Protein AF-A0A1I5KZ25-F1 (afdb_monomer)

Structure (mmCIF, N/CA/C/O backbone):
data_AF-A0A1I5KZ25-F1
#
_entry.id   AF-A0A1I5KZ25-F1
#
loop_
_atom_site.group_PDB
_atom_site.id
_atom_site.type_symbol
_atom_site.label_atom_id
_atom_site.label_alt_id
_atom_site.label_comp_id
_atom_site.label_asym_id
_atom_site.label_entity_id
_atom_site.label_seq_id
_atom_site.pdbx_PDB_ins_code
_atom_site.Cartn_x
_atom_site.Cartn_y
_atom_site.Cartn_z
_atom_site.occupancy
_atom_site.B_iso_or_equiv
_atom_site.auth_seq_id
_atom_site.auth_comp_id
_atom_site.auth_asym_id
_atom_site.auth_atom_id
_atom_site.pdbx_PDB_model_num
ATOM 1 N N . MET A 1 1 ? -2.160 21.768 -6.117 1.00 32.25 1 MET A N 1
ATOM 2 C CA . MET A 1 1 ? -2.673 20.598 -6.861 1.00 32.25 1 MET A CA 1
ATOM 3 C C . MET A 1 1 ? -1.536 20.050 -7.710 1.00 32.25 1 MET A C 1
ATOM 5 O O . MET A 1 1 ? -1.406 20.435 -8.861 1.00 32.25 1 MET A O 1
ATOM 9 N N . ASN A 1 2 ? -0.692 19.206 -7.115 1.00 26.62 2 A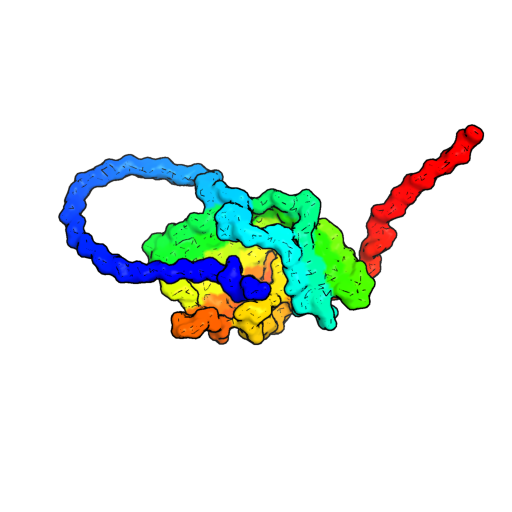SN A N 1
ATOM 10 C CA . ASN A 1 2 ? 0.388 18.496 -7.803 1.00 26.62 2 ASN A CA 1
ATOM 11 C C . ASN A 1 2 ? -0.045 17.029 -7.906 1.00 26.62 2 ASN A C 1
ATOM 13 O O . ASN A 1 2 ? 0.240 16.243 -7.015 1.00 26.62 2 ASN A O 1
ATOM 17 N N . ARG A 1 3 ? -0.826 16.691 -8.939 1.00 31.16 3 ARG A N 1
ATOM 18 C CA . ARG A 1 3 ? -1.431 15.356 -9.129 1.00 31.16 3 ARG A CA 1
ATOM 19 C C . ARG A 1 3 ? -0.569 14.397 -9.972 1.00 31.16 3 ARG A C 1
ATOM 21 O O . ARG A 1 3 ? -1.108 13.526 -10.631 1.00 31.16 3 ARG A O 1
ATOM 28 N N . LEU A 1 4 ? 0.753 14.573 -10.005 1.00 36.38 4 LEU A N 1
ATOM 29 C CA . LEU A 1 4 ? 1.646 13.782 -10.875 1.00 36.38 4 LEU A CA 1
ATOM 30 C C . LEU A 1 4 ? 2.944 13.327 -10.180 1.00 36.38 4 LEU A C 1
ATOM 32 O O . LEU A 1 4 ? 3.944 13.099 -10.845 1.00 36.38 4 LEU A O 1
ATOM 36 N N . ALA A 1 5 ? 2.963 13.220 -8.848 1.00 34.66 5 ALA A N 1
ATOM 37 C CA . ALA A 1 5 ? 4.205 12.961 -8.107 1.00 34.66 5 ALA A CA 1
ATOM 38 C C . ALA A 1 5 ? 4.384 11.527 -7.571 1.00 34.66 5 ALA A C 1
ATOM 40 O O . ALA A 1 5 ? 5.378 11.291 -6.898 1.00 34.66 5 ALA A O 1
ATOM 41 N N . ARG A 1 6 ? 3.471 10.576 -7.822 1.00 40.28 6 ARG A N 1
ATOM 42 C CA . ARG A 1 6 ? 3.549 9.245 -7.174 1.00 40.28 6 ARG A CA 1
ATOM 43 C C . ARG A 1 6 ? 3.494 8.022 -8.095 1.00 40.28 6 ARG A C 1
ATOM 45 O O . ARG A 1 6 ? 3.619 6.913 -7.606 1.00 40.28 6 ARG A O 1
ATOM 52 N N . LEU A 1 7 ? 3.442 8.213 -9.412 1.00 37.62 7 LEU A N 1
ATOM 53 C CA . LEU A 1 7 ? 3.746 7.156 -10.381 1.00 37.62 7 LEU A CA 1
ATOM 54 C C . LEU A 1 7 ? 5.138 7.429 -10.946 1.00 37.62 7 LEU A C 1
ATOM 56 O O . LEU A 1 7 ? 5.321 8.309 -11.789 1.00 37.62 7 LEU A O 1
ATOM 60 N N . GLY A 1 8 ? 6.135 6.714 -10.428 1.00 37.38 8 GLY A N 1
ATOM 61 C CA . GLY A 1 8 ? 7.498 6.706 -10.952 1.00 37.38 8 GLY A CA 1
ATOM 62 C C . GLY A 1 8 ? 7.560 6.006 -12.309 1.00 37.38 8 GLY A C 1
ATOM 63 O O . GLY A 1 8 ? 8.149 4.942 -12.429 1.00 37.38 8 GLY A O 1
ATOM 64 N N . ALA A 1 9 ? 6.951 6.592 -13.339 1.00 35.69 9 ALA A N 1
ATOM 65 C CA . ALA A 1 9 ? 7.062 6.111 -14.709 1.00 35.69 9 ALA A CA 1
ATOM 66 C C . ALA A 1 9 ? 8.420 6.538 -15.292 1.00 35.69 9 ALA A C 1
ATOM 68 O O . ALA A 1 9 ? 8.591 7.652 -15.797 1.00 35.69 9 ALA A O 1
ATOM 69 N N . VAL A 1 10 ? 9.412 5.650 -15.210 1.00 36.25 10 VAL A N 1
ATOM 70 C CA . VAL A 1 10 ? 10.686 5.804 -15.919 1.00 36.25 10 VAL A CA 1
ATOM 71 C C . VAL A 1 10 ? 10.479 5.411 -17.384 1.00 36.25 10 VAL A C 1
ATOM 73 O O . VAL A 1 10 ? 10.526 4.245 -17.757 1.00 36.25 10 VAL A O 1
ATOM 76 N N . LEU A 1 11 ? 10.286 6.412 -18.243 1.00 36.12 11 LEU A N 1
ATOM 77 C CA . LEU A 1 11 ? 10.414 6.270 -19.695 1.00 36.12 11 LEU A CA 1
ATOM 78 C C . LEU A 1 11 ? 11.890 6.023 -20.054 1.00 36.12 11 LEU A C 1
ATOM 80 O O . LEU A 1 11 ? 12.673 6.967 -20.190 1.00 36.12 11 LEU A O 1
ATOM 84 N N . VAL A 1 12 ? 12.287 4.761 -20.245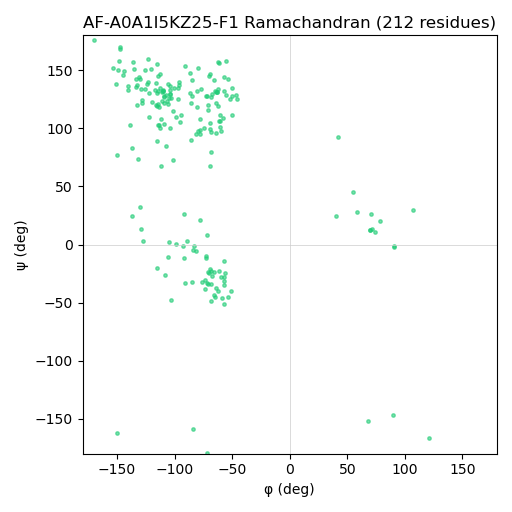 1.00 35.94 12 VAL A N 1
ATOM 85 C CA . VAL A 1 12 ? 13.576 4.436 -20.873 1.00 35.94 12 VAL A CA 1
ATOM 86 C C . VAL A 1 12 ? 13.426 4.569 -22.388 1.00 35.94 12 VAL A C 1
ATOM 88 O O . VAL A 1 12 ? 12.950 3.676 -23.084 1.00 35.94 12 VAL A O 1
ATOM 91 N N . ALA A 1 13 ? 13.845 5.718 -22.919 1.00 40.22 13 ALA A N 1
ATOM 92 C CA . ALA A 1 13 ? 13.986 5.919 -24.354 1.00 40.22 13 ALA A CA 1
ATOM 93 C C . ALA A 1 13 ? 15.041 4.950 -24.923 1.00 40.22 13 ALA A C 1
ATOM 95 O O . ALA A 1 13 ? 16.214 4.991 -24.546 1.00 40.22 13 ALA A O 1
ATOM 96 N N . GLY A 1 14 ? 14.614 4.086 -25.848 1.00 38.75 14 GLY A N 1
ATOM 97 C CA . GLY A 1 14 ? 15.448 3.087 -26.510 1.00 38.75 14 GLY A CA 1
ATOM 98 C C . GLY A 1 14 ? 16.646 3.692 -27.245 1.00 38.75 14 GLY A C 1
ATOM 99 O O . GLY A 1 14 ? 16.511 4.305 -28.304 1.00 38.75 14 GLY A O 1
ATOM 100 N N . GLY A 1 15 ? 17.840 3.470 -26.698 1.00 32.97 15 GLY A N 1
ATOM 101 C CA . GLY A 1 15 ? 19.111 3.682 -27.379 1.00 32.97 15 GLY A CA 1
ATOM 102 C C . GLY A 1 15 ? 19.599 2.378 -28.003 1.00 32.97 15 GLY A C 1
ATOM 103 O O . GLY A 1 15 ? 20.005 1.458 -27.299 1.00 32.97 15 GLY A O 1
ATOM 104 N N . THR A 1 16 ? 19.604 2.294 -29.332 1.00 39.50 16 THR A N 1
ATOM 105 C CA . THR A 1 16 ? 20.285 1.226 -30.075 1.00 39.50 16 THR A CA 1
ATOM 106 C C . THR A 1 16 ? 21.786 1.251 -29.773 1.00 39.50 16 THR A C 1
ATOM 108 O O . THR A 1 16 ? 22.495 2.123 -30.280 1.00 39.50 16 THR A O 1
ATOM 111 N N . MET A 1 17 ? 22.291 0.297 -28.985 1.00 35.25 17 MET A N 1
ATOM 112 C CA . MET A 1 17 ? 23.731 0.071 -28.836 1.00 35.25 17 MET A CA 1
ATOM 113 C C . MET A 1 17 ? 24.207 -1.053 -29.756 1.00 35.25 17 MET A C 1
ATOM 115 O O . MET A 1 17 ? 23.691 -2.169 -29.756 1.00 35.25 17 MET A O 1
ATOM 119 N N . ALA A 1 18 ? 25.211 -0.720 -30.564 1.00 38.66 18 ALA A N 1
ATOM 120 C CA . ALA A 1 18 ? 25.903 -1.629 -31.459 1.00 38.66 18 ALA A CA 1
ATOM 121 C C . ALA A 1 18 ? 26.728 -2.657 -30.665 1.00 38.66 18 ALA A C 1
ATOM 123 O O . ALA A 1 18 ? 27.571 -2.296 -29.845 1.00 38.66 18 ALA A O 1
ATOM 124 N N . LEU A 1 19 ? 26.514 -3.943 -30.950 1.00 38.31 19 LEU A N 1
ATOM 125 C CA . LEU A 1 19 ? 27.290 -5.056 -30.402 1.00 38.31 19 LEU A CA 1
ATOM 126 C C . LEU A 1 19 ? 28.674 -5.118 -31.063 1.00 38.31 19 LEU A C 1
ATOM 128 O O . LEU A 1 19 ? 28.829 -5.665 -32.155 1.00 38.31 19 LEU A O 1
ATOM 132 N N . THR A 1 20 ? 29.702 -4.605 -30.391 1.00 40.72 20 THR A N 1
ATOM 133 C CA . THR A 1 20 ? 31.094 -4.961 -30.695 1.00 40.72 20 THR A CA 1
ATOM 134 C C . THR A 1 20 ? 31.535 -6.084 -29.764 1.00 40.72 20 THR A C 1
ATOM 136 O O . THR A 1 20 ? 31.786 -5.863 -28.581 1.00 40.72 20 THR A O 1
ATOM 139 N N . ALA A 1 21 ? 31.629 -7.300 -30.299 1.00 45.72 21 ALA A N 1
ATOM 140 C CA . ALA A 1 21 ? 32.190 -8.444 -29.596 1.00 45.72 21 ALA A CA 1
ATOM 141 C C . ALA A 1 21 ? 33.702 -8.255 -29.371 1.00 45.72 21 ALA A C 1
ATOM 143 O O . ALA A 1 21 ? 34.448 -7.974 -30.309 1.00 45.72 21 ALA A O 1
ATOM 144 N N . SER A 1 22 ? 34.166 -8.446 -28.136 1.00 34.31 22 SER A N 1
ATOM 145 C CA . SER A 1 22 ? 35.576 -8.697 -27.812 1.00 34.31 22 SER A CA 1
ATOM 146 C C . SER A 1 22 ? 35.679 -9.876 -26.838 1.00 34.31 22 SER A C 1
ATOM 148 O O . SER A 1 22 ? 34.799 -10.034 -25.991 1.00 34.31 22 SER A O 1
ATOM 150 N N . PRO A 1 23 ? 36.700 -10.742 -26.972 1.00 45.00 23 PRO A N 1
ATOM 151 C CA . PRO A 1 23 ? 36.763 -12.009 -26.257 1.00 45.00 23 PRO A CA 1
ATOM 152 C C . PRO A 1 23 ? 37.362 -11.869 -24.848 1.00 45.00 23 PRO A C 1
ATOM 154 O O . PRO A 1 23 ? 38.344 -11.164 -24.646 1.00 45.00 23 PRO A O 1
ATOM 157 N N . ALA A 1 24 ? 36.776 -12.626 -23.917 1.00 45.06 24 ALA A N 1
ATOM 158 C CA . ALA A 1 24 ? 37.364 -13.223 -22.714 1.00 45.06 24 ALA A CA 1
ATOM 159 C C . ALA A 1 24 ? 38.346 -12.376 -21.872 1.00 45.06 24 ALA A C 1
ATOM 161 O O . ALA A 1 24 ? 39.564 -12.464 -22.022 1.00 45.06 24 ALA A O 1
ATOM 162 N N . GLY A 1 25 ? 37.801 -11.688 -20.866 1.00 36.78 25 GLY A N 1
ATOM 163 C CA . GLY A 1 25 ? 38.506 -11.324 -19.637 1.00 36.78 25 GLY A CA 1
ATOM 164 C C . GLY A 1 25 ? 37.784 -11.957 -18.450 1.00 36.78 25 GLY A C 1
ATOM 165 O O . GLY A 1 25 ? 36.586 -11.757 -18.278 1.00 36.78 25 GLY A O 1
ATOM 166 N N . ALA A 1 26 ? 38.489 -12.769 -17.664 1.00 43.53 26 ALA A N 1
ATOM 167 C CA . ALA A 1 26 ? 37.972 -13.351 -16.434 1.00 43.53 26 ALA A CA 1
ATOM 168 C C . ALA A 1 26 ? 37.604 -12.228 -15.451 1.00 43.53 26 ALA A C 1
ATOM 170 O O . ALA A 1 26 ? 38.487 -11.586 -14.883 1.00 43.53 26 ALA A O 1
ATOM 171 N N . HIS A 1 27 ? 36.308 -11.980 -15.265 1.00 40.28 27 HIS A N 1
ATOM 172 C CA . HIS A 1 27 ? 35.843 -11.139 -14.173 1.00 40.28 27 HIS A CA 1
ATOM 173 C C . HIS A 1 27 ? 36.028 -11.924 -12.867 1.00 40.28 27 HIS A C 1
ATOM 175 O O . HIS A 1 27 ? 35.584 -13.075 -12.798 1.00 40.28 27 HIS A O 1
ATOM 181 N N . PRO A 1 28 ? 36.691 -11.362 -11.836 1.00 39.00 28 PRO A N 1
ATOM 182 C CA . PRO A 1 28 ? 36.596 -11.935 -10.503 1.00 39.00 28 PRO A CA 1
ATOM 183 C C . PRO A 1 28 ? 35.107 -12.002 -10.171 1.00 39.00 28 PRO A C 1
ATOM 185 O O . PRO A 1 28 ? 34.399 -11.016 -10.381 1.00 39.00 28 PRO A O 1
ATOM 188 N N . ALA A 1 29 ? 34.630 -13.171 -9.737 1.00 44.53 29 ALA A N 1
ATOM 189 C CA . ALA A 1 29 ? 33.273 -13.310 -9.236 1.00 44.53 29 ALA A CA 1
ATOM 190 C C . ALA A 1 29 ? 33.072 -12.194 -8.209 1.00 44.53 29 ALA A C 1
ATOM 192 O O . ALA A 1 29 ? 33.761 -12.174 -7.185 1.00 44.53 29 ALA A O 1
ATOM 193 N N . ALA A 1 30 ? 32.224 -11.217 -8.543 1.00 46.66 30 ALA A N 1
ATOM 194 C CA . ALA A 1 30 ? 31.793 -10.232 -7.576 1.00 46.66 30 ALA A CA 1
ATOM 195 C C . ALA A 1 30 ? 31.289 -11.043 -6.386 1.00 46.66 30 ALA A C 1
ATOM 197 O O . ALA A 1 30 ? 30.498 -11.974 -6.569 1.00 46.66 30 ALA A O 1
ATOM 198 N N . ALA A 1 31 ? 31.839 -10.773 -5.200 1.00 45.53 31 ALA A N 1
ATOM 199 C CA . ALA A 1 31 ? 31.277 -11.319 -3.980 1.00 45.53 31 ALA A CA 1
ATOM 200 C C . ALA A 1 31 ? 29.768 -11.081 -4.062 1.00 45.53 31 ALA A C 1
ATOM 202 O O . ALA A 1 31 ? 29.362 -9.965 -4.404 1.00 45.53 31 ALA A O 1
ATOM 203 N N . ALA A 1 32 ? 28.972 -12.136 -3.857 1.00 47.50 32 ALA A N 1
ATOM 204 C CA . ALA A 1 32 ? 27.528 -11.989 -3.774 1.00 47.50 32 ALA A CA 1
ATOM 205 C C . ALA A 1 32 ? 27.268 -10.788 -2.851 1.00 47.50 32 ALA A C 1
ATOM 207 O O . ALA A 1 32 ? 27.882 -10.748 -1.775 1.00 47.50 32 ALA A O 1
ATOM 208 N N . PRO A 1 33 ? 26.510 -9.770 -3.295 1.00 49.94 33 PRO A N 1
ATOM 209 C CA . PRO A 1 33 ? 26.197 -8.641 -2.438 1.00 49.94 33 PRO A CA 1
ATOM 210 C C . PRO A 1 33 ? 25.681 -9.216 -1.118 1.00 49.94 33 PRO A C 1
ATOM 212 O O . PRO A 1 33 ? 24.854 -10.125 -1.143 1.00 49.94 33 PRO A O 1
ATOM 215 N N . GLY A 1 34 ? 26.248 -8.786 0.013 1.00 48.56 34 GLY A N 1
ATOM 216 C CA . GLY A 1 34 ? 25.728 -9.212 1.312 1.00 48.56 34 GLY A CA 1
ATOM 217 C C . GLY A 1 34 ? 24.238 -8.876 1.407 1.00 48.56 34 GLY A C 1
ATOM 218 O O . GLY A 1 34 ? 23.774 -7.985 0.697 1.00 48.56 34 GLY A O 1
ATOM 219 N N . ASP A 1 35 ? 23.507 -9.560 2.285 1.00 60.72 35 ASP A N 1
ATOM 220 C CA . ASP A 1 35 ? 22.045 -9.426 2.419 1.00 60.72 35 ASP A CA 1
ATOM 221 C C . ASP A 1 35 ? 21.562 -7.978 2.704 1.00 60.72 35 ASP A C 1
ATOM 223 O O . ASP A 1 35 ? 20.386 -7.667 2.505 1.00 60.72 35 ASP A O 1
ATOM 227 N N . ASP A 1 36 ? 22.479 -7.075 3.077 1.00 66.88 36 ASP A N 1
ATOM 228 C CA . ASP A 1 36 ? 22.243 -5.645 3.334 1.00 66.88 36 ASP A CA 1
ATOM 229 C C . ASP A 1 36 ? 22.604 -4.709 2.163 1.00 66.88 36 ASP A C 1
ATOM 231 O O . ASP A 1 36 ? 22.479 -3.490 2.265 1.00 66.88 36 ASP A O 1
ATOM 235 N N . ALA A 1 37 ? 23.079 -5.230 1.031 1.00 79.00 37 ALA A N 1
ATOM 236 C CA . ALA A 1 37 ? 23.419 -4.388 -0.109 1.00 79.00 37 ALA A CA 1
ATOM 237 C C . ALA A 1 37 ? 22.156 -3.842 -0.801 1.00 79.00 37 ALA A C 1
ATOM 239 O O . ALA A 1 37 ? 21.282 -4.603 -1.221 1.00 79.00 37 ALA A O 1
ATOM 240 N N . GLY A 1 38 ? 22.107 -2.519 -0.980 1.00 88.62 38 GLY A N 1
ATOM 241 C CA . GLY A 1 38 ? 21.093 -1.833 -1.790 1.00 88.62 38 GLY A CA 1
ATOM 242 C C . GLY A 1 38 ? 19.831 -1.396 -1.046 1.00 88.62 38 GLY A C 1
ATOM 243 O O . GLY A 1 38 ? 18.986 -0.764 -1.669 1.00 88.62 38 GLY A O 1
ATOM 244 N N . TRP A 1 39 ? 19.716 -1.693 0.250 1.00 96.56 39 TRP A N 1
ATOM 245 C CA . TRP A 1 39 ? 18.666 -1.133 1.099 1.00 96.56 39 TRP A CA 1
ATOM 246 C C . TRP A 1 39 ? 19.004 0.307 1.477 1.00 96.56 39 TRP A C 1
ATOM 248 O O . TRP A 1 39 ? 20.141 0.611 1.847 1.00 96.56 39 TRP A O 1
ATOM 258 N N . VAL A 1 40 ? 18.020 1.188 1.354 1.00 97.50 40 VAL A N 1
ATOM 259 C CA . VAL A 1 40 ? 18.109 2.599 1.741 1.00 97.50 40 VAL A CA 1
ATOM 260 C C . VAL A 1 40 ? 16.832 2.999 2.479 1.00 97.50 40 VAL A C 1
ATOM 262 O O . VAL A 1 40 ? 15.799 2.357 2.265 1.00 97.50 40 VAL A O 1
ATOM 265 N N . PRO A 1 41 ? 16.853 4.057 3.309 1.00 97.62 41 PRO A N 1
ATOM 266 C CA . PRO A 1 41 ? 15.632 4.604 3.889 1.00 97.62 41 PRO A CA 1
ATOM 267 C C . PRO A 1 41 ? 14.576 4.858 2.811 1.00 97.62 41 PRO A C 1
ATOM 269 O O . PRO A 1 41 ? 14.878 5.421 1.755 1.00 97.62 41 PRO A O 1
ATOM 272 N N . ILE A 1 42 ? 13.330 4.458 3.069 1.00 97.12 42 ILE A N 1
ATOM 273 C CA . ILE A 1 42 ? 12.263 4.464 2.058 1.00 97.12 42 ILE A CA 1
ATOM 274 C C . ILE A 1 42 ? 12.021 5.840 1.426 1.00 97.12 42 ILE A C 1
ATOM 276 O O . ILE A 1 42 ? 11.704 5.932 0.242 1.00 97.12 42 ILE A O 1
ATOM 280 N N . GLU A 1 43 ? 12.239 6.919 2.178 1.00 97.12 43 GLU A N 1
ATOM 281 C CA . GLU A 1 43 ? 12.067 8.297 1.708 1.00 97.12 43 GLU A CA 1
ATOM 282 C C . GLU A 1 43 ? 13.058 8.694 0.605 1.00 97.12 43 GLU A C 1
ATOM 284 O O . GLU A 1 43 ? 12.762 9.595 -0.183 1.00 97.12 43 GLU A O 1
ATOM 289 N N . GLU A 1 44 ? 14.211 8.021 0.509 1.00 97.06 44 GLU A N 1
ATOM 290 C CA . GLU A 1 44 ? 15.151 8.228 -0.596 1.00 97.06 44 GLU A CA 1
ATOM 291 C C . GLU A 1 44 ? 14.577 7.717 -1.926 1.00 97.06 44 GLU A C 1
ATOM 293 O O . GLU A 1 44 ? 14.818 8.319 -2.974 1.00 97.06 44 GLU A O 1
ATOM 298 N N . LEU A 1 45 ? 13.785 6.639 -1.886 1.00 96.50 45 LEU A N 1
ATOM 299 C CA . LEU A 1 45 ? 13.143 6.041 -3.064 1.00 96.50 45 LEU A CA 1
ATOM 300 C C . LEU A 1 45 ? 11.753 6.622 -3.329 1.00 96.50 45 LEU A C 1
ATOM 302 O O . LEU A 1 45 ? 11.318 6.707 -4.481 1.00 96.50 45 LEU A O 1
ATOM 306 N N . ARG A 1 46 ? 11.032 6.996 -2.271 1.00 95.62 46 ARG A N 1
ATOM 307 C CA . ARG A 1 46 ? 9.647 7.473 -2.311 1.00 95.62 46 ARG A CA 1
ATOM 308 C C . ARG A 1 46 ? 9.487 8.687 -1.380 1.00 95.62 46 ARG A C 1
ATOM 310 O O . ARG A 1 46 ? 9.038 8.542 -0.245 1.00 95.62 46 ARG A O 1
ATOM 317 N N . PRO A 1 47 ? 9.831 9.908 -1.832 1.00 95.94 47 PRO A N 1
ATOM 318 C CA . PRO A 1 47 ? 9.642 11.113 -1.028 1.00 95.94 47 PRO A CA 1
ATOM 319 C C . PRO A 1 47 ? 8.182 11.297 -0.591 1.00 95.94 47 PRO A C 1
ATOM 321 O O . PRO A 1 47 ? 7.265 11.208 -1.412 1.00 95.94 47 PRO A O 1
ATOM 324 N N . GLY A 1 48 ? 7.972 11.585 0.695 1.00 94.19 48 GLY A N 1
ATOM 325 C CA . GLY A 1 48 ? 6.632 11.708 1.278 1.00 94.19 48 GLY A CA 1
ATOM 326 C C . GLY A 1 48 ? 5.953 10.366 1.571 1.00 94.19 48 GLY A C 1
ATOM 327 O O . GLY A 1 48 ? 4.730 10.330 1.682 1.00 94.19 48 GLY A O 1
ATOM 328 N N . TYR A 1 49 ? 6.718 9.270 1.673 1.00 95.62 49 TYR A N 1
ATOM 329 C CA . TYR A 1 49 ? 6.204 7.945 2.050 1.00 95.62 49 TYR A CA 1
ATOM 330 C C . TYR A 1 49 ? 5.365 7.986 3.338 1.00 95.62 49 TYR A C 1
ATOM 332 O O . TYR A 1 49 ? 4.309 7.369 3.398 1.00 95.62 49 TYR A O 1
ATOM 340 N N . TYR A 1 50 ? 5.792 8.778 4.326 1.00 96.88 50 TYR A N 1
ATOM 341 C CA . TYR A 1 50 ? 5.118 8.921 5.620 1.00 96.88 50 TYR A CA 1
ATOM 342 C C . TYR A 1 50 ? 4.048 10.026 5.670 1.00 96.88 50 TYR A C 1
ATOM 344 O O . TYR A 1 50 ? 3.485 10.284 6.739 1.00 96.88 50 TYR A O 1
ATOM 352 N N . ASP A 1 51 ? 3.770 10.703 4.548 1.00 97.75 51 ASP A N 1
ATOM 353 C CA . ASP A 1 51 ? 2.731 11.732 4.503 1.00 97.75 51 ASP A CA 1
ATOM 354 C C . ASP A 1 51 ? 1.344 11.102 4.726 1.00 97.75 51 ASP A C 1
ATOM 356 O O . ASP A 1 51 ? 1.055 10.051 4.148 1.00 97.75 51 ASP A O 1
ATOM 360 N N . PRO A 1 52 ? 0.442 11.771 5.468 1.00 97.81 52 PRO A N 1
ATOM 361 C CA . PRO A 1 52 ? -0.938 11.326 5.610 1.00 97.81 52 PRO A CA 1
ATOM 362 C C . PRO A 1 52 ? -1.635 11.105 4.265 1.00 97.81 52 PRO A C 1
ATOM 364 O O . PRO A 1 52 ? -1.480 11.908 3.336 1.00 97.81 52 PRO A O 1
ATOM 367 N N . ILE A 1 53 ? -2.470 10.069 4.192 1.00 97.31 53 ILE A N 1
ATOM 368 C CA . ILE A 1 53 ? -3.340 9.811 3.040 1.00 97.31 53 ILE A CA 1
ATOM 369 C C . ILE A 1 53 ? -4.799 9.674 3.467 1.00 97.31 53 ILE A C 1
ATOM 371 O O . ILE A 1 53 ? -5.099 9.209 4.565 1.00 97.31 53 ILE A O 1
ATOM 375 N N . ASP A 1 54 ? -5.705 10.055 2.570 1.00 97.62 54 ASP A N 1
ATOM 376 C CA . ASP A 1 54 ? -7.145 9.891 2.750 1.00 97.62 54 ASP A CA 1
ATOM 377 C C . ASP A 1 54 ? -7.644 8.731 1.887 1.00 97.62 54 ASP A C 1
ATOM 379 O O . ASP A 1 54 ? -7.450 8.715 0.671 1.00 97.62 54 ASP A O 1
ATOM 383 N N . ILE A 1 55 ? -8.320 7.782 2.527 1.00 97.38 55 ILE A N 1
ATOM 384 C CA . ILE A 1 55 ? -8.836 6.553 1.928 1.00 97.38 55 ILE A CA 1
ATOM 385 C C . ILE A 1 55 ? -10.363 6.632 1.907 1.00 97.38 55 ILE A C 1
ATOM 387 O O . ILE A 1 55 ? -11.000 6.948 2.915 1.00 97.38 55 ILE A O 1
ATOM 391 N N . SER A 1 56 ? -10.972 6.344 0.757 1.00 96.19 56 SER A N 1
ATOM 392 C CA . SER A 1 56 ? -12.429 6.243 0.630 1.00 96.19 56 SER A CA 1
ATOM 393 C C . SER A 1 56 ? -12.881 4.829 0.993 1.00 96.19 56 SER A C 1
ATOM 395 O O . SER A 1 56 ? -12.966 3.974 0.118 1.00 96.19 56 SER A O 1
ATOM 397 N N . ALA A 1 57 ? -13.190 4.592 2.267 1.00 96.06 57 ALA A N 1
ATOM 398 C CA . ALA A 1 57 ? -13.609 3.287 2.773 1.00 96.06 57 ALA A CA 1
ATOM 399 C C . ALA A 1 57 ? -14.616 3.416 3.924 1.00 96.06 57 ALA A C 1
ATOM 401 O O . ALA A 1 57 ? -14.840 4.496 4.474 1.00 96.06 57 ALA A O 1
ATOM 402 N N . CYS A 1 58 ? -15.252 2.305 4.301 1.00 95.38 58 CYS A N 1
ATOM 403 C CA . CYS A 1 58 ? -16.208 2.257 5.416 1.00 95.38 58 CYS A CA 1
ATOM 404 C C . CYS A 1 58 ? -17.405 3.217 5.246 1.00 95.38 58 CYS A C 1
ATOM 406 O O . CYS A 1 58 ? -17.969 3.713 6.221 1.00 95.38 58 CYS A O 1
ATOM 408 N N . GLY A 1 59 ? -17.772 3.519 3.993 1.00 95.00 59 GLY A N 1
ATOM 409 C CA . GLY A 1 59 ? -18.822 4.484 3.652 1.00 95.00 59 GLY A CA 1
ATOM 410 C C . GLY A 1 59 ? -18.472 5.952 3.937 1.00 95.00 59 GLY A C 1
ATOM 411 O O . GLY A 1 59 ? -19.366 6.798 3.917 1.00 95.00 59 GLY A O 1
ATOM 412 N N . THR A 1 60 ? -17.205 6.268 4.215 1.00 96.94 60 THR A N 1
ATOM 413 C CA . THR A 1 60 ? -16.725 7.613 4.558 1.00 96.94 60 THR A CA 1
ATOM 414 C C . THR A 1 60 ? -15.267 7.806 4.108 1.00 96.94 60 THR A C 1
ATOM 416 O O . THR A 1 60 ? -14.765 7.081 3.251 1.00 96.94 60 THR A O 1
ATOM 419 N N . THR A 1 61 ? -14.590 8.814 4.654 1.00 97.69 61 THR A N 1
ATOM 420 C CA . THR A 1 61 ? -13.139 8.978 4.566 1.00 97.69 61 THR A CA 1
ATOM 421 C C . THR A 1 61 ? -12.475 8.433 5.828 1.00 97.69 61 THR A C 1
ATOM 423 O O . THR A 1 61 ? -12.906 8.729 6.947 1.00 97.69 61 THR A O 1
ATOM 426 N N . VAL A 1 62 ? -11.408 7.662 5.645 1.00 98.31 62 VAL A N 1
ATOM 427 C CA . VAL A 1 62 ? -10.479 7.244 6.696 1.00 98.31 62 VAL A CA 1
ATOM 428 C C . VAL A 1 62 ? -9.126 7.877 6.390 1.00 98.31 62 VAL A C 1
ATOM 430 O O . VAL A 1 62 ? -8.581 7.648 5.316 1.00 98.31 62 VAL A O 1
ATOM 433 N N . THR A 1 63 ? -8.585 8.684 7.301 1.00 98.50 63 THR A N 1
ATOM 434 C CA . THR A 1 63 ? -7.202 9.165 7.170 1.00 98.50 63 THR A CA 1
ATOM 435 C C . THR A 1 63 ? -6.268 8.138 7.782 1.00 98.50 63 THR A C 1
ATOM 437 O O . THR A 1 63 ? -6.485 7.730 8.922 1.00 98.50 63 THR A O 1
ATOM 440 N N . MET A 1 64 ? -5.230 7.765 7.041 1.00 98.44 64 MET A N 1
ATOM 441 C CA . MET A 1 64 ? -4.105 6.986 7.541 1.00 98.44 64 MET A CA 1
ATOM 442 C C . MET A 1 64 ? -2.910 7.912 7.763 1.00 98.44 64 MET A C 1
ATOM 444 O O . MET A 1 64 ? -2.509 8.641 6.851 1.00 98.44 64 MET A O 1
ATOM 448 N N . THR A 1 65 ? -2.350 7.888 8.968 1.00 98.44 65 THR A N 1
ATOM 449 C CA . THR A 1 65 ? -1.115 8.593 9.327 1.00 98.44 65 THR A CA 1
ATOM 450 C C . THR A 1 65 ? -0.064 7.606 9.799 1.00 98.44 65 THR A C 1
ATOM 452 O O . THR A 1 65 ? -0.397 6.570 10.361 1.00 98.44 65 THR A O 1
ATOM 455 N N . THR A 1 66 ? 1.207 7.935 9.591 1.00 98.19 66 THR A N 1
ATOM 456 C CA . THR A 1 66 ? 2.317 7.196 10.203 1.00 98.19 66 THR A CA 1
ATOM 457 C C . THR A 1 66 ? 2.240 7.329 11.726 1.00 98.19 66 THR A C 1
ATOM 459 O O . THR A 1 66 ? 2.061 8.449 12.209 1.00 98.19 66 THR A O 1
ATOM 462 N N . GLY A 1 67 ? 2.348 6.207 12.440 1.00 96.75 67 GLY A N 1
ATOM 463 C CA . GLY A 1 67 ? 2.348 6.143 13.903 1.00 96.75 67 GLY A CA 1
ATOM 464 C C . GLY A 1 67 ? 3.730 6.408 14.510 1.00 96.75 67 GLY A C 1
ATOM 465 O O . GLY A 1 67 ? 4.616 6.993 13.876 1.00 96.75 67 GLY A O 1
ATOM 466 N N . ASP A 1 68 ? 3.925 5.956 15.746 1.00 97.12 68 ASP A N 1
ATOM 467 C CA . ASP A 1 68 ? 5.150 6.151 16.524 1.00 97.12 68 ASP A CA 1
ATOM 468 C C . ASP A 1 68 ? 6.360 5.371 15.971 1.00 97.12 68 ASP A C 1
ATOM 470 O O . ASP A 1 68 ? 7.512 5.740 16.240 1.00 97.12 68 ASP A O 1
ATOM 474 N N . VAL A 1 69 ? 6.129 4.295 15.208 1.00 96.94 69 VAL A N 1
ATOM 475 C CA . VAL A 1 69 ? 7.181 3.481 14.581 1.00 96.94 69 VAL A CA 1
ATOM 476 C C . VAL A 1 69 ? 7.229 3.748 13.077 1.00 96.94 69 VAL A C 1
ATOM 478 O O . VAL A 1 69 ? 6.247 3.554 12.365 1.00 96.94 69 VAL A O 1
ATOM 481 N N . ALA A 1 70 ? 8.403 4.160 12.592 1.00 96.19 70 ALA A N 1
ATOM 482 C CA . ALA A 1 70 ? 8.649 4.493 11.191 1.00 96.19 70 ALA A CA 1
ATOM 483 C C . ALA A 1 70 ? 10.109 4.197 10.811 1.00 96.19 70 ALA A C 1
ATOM 485 O O . ALA A 1 70 ? 10.946 5.100 10.741 1.00 96.19 70 ALA A O 1
ATOM 486 N N . ASP A 1 71 ? 10.425 2.921 10.604 1.00 97.25 71 ASP A N 1
ATOM 487 C CA . ASP A 1 71 ? 11.758 2.452 10.219 1.00 97.25 71 ASP A CA 1
ATOM 488 C C . ASP A 1 71 ? 11.649 1.491 9.034 1.00 97.25 71 ASP A C 1
ATOM 490 O O . ASP A 1 71 ? 11.745 0.271 9.172 1.00 97.25 71 ASP A O 1
ATOM 494 N N . ILE A 1 72 ? 11.369 2.062 7.861 1.00 97.81 72 ILE A N 1
ATOM 495 C CA . ILE A 1 72 ? 11.205 1.323 6.613 1.00 97.81 72 ILE A CA 1
ATOM 496 C C . ILE A 1 72 ? 12.370 1.596 5.670 1.00 97.81 72 ILE A C 1
ATOM 498 O O . ILE A 1 72 ? 12.742 2.742 5.391 1.00 97.81 72 ILE A O 1
ATOM 502 N N . GLU A 1 73 ? 12.893 0.509 5.116 1.00 98.00 73 GLU A N 1
ATOM 503 C CA . GLU A 1 73 ? 13.888 0.509 4.058 1.00 98.00 73 GLU A CA 1
ATOM 504 C C . GLU A 1 73 ? 13.275 -0.040 2.771 1.00 98.00 73 GLU A C 1
ATOM 506 O O . GLU A 1 73 ? 12.447 -0.956 2.788 1.00 98.00 73 GLU A O 1
ATOM 511 N N . GLY A 1 74 ? 13.725 0.489 1.639 1.00 97.75 74 GLY A N 1
ATOM 512 C CA . GLY A 1 74 ? 13.382 -0.028 0.324 1.00 97.75 74 GLY A 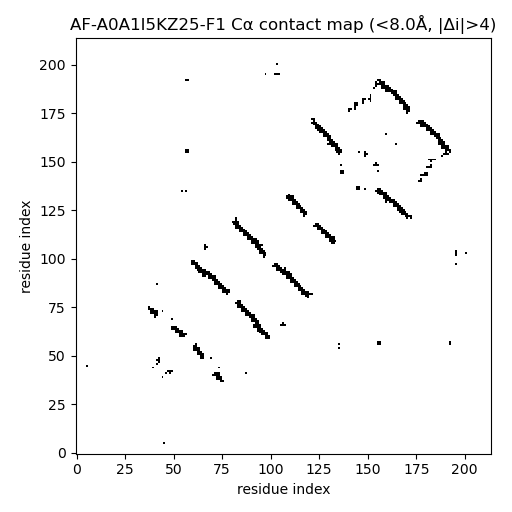CA 1
ATOM 513 C C . GLY A 1 74 ? 14.618 -0.394 -0.486 1.00 97.75 74 GLY A C 1
ATOM 514 O O . GLY A 1 74 ? 15.722 0.097 -0.235 1.00 97.75 74 GLY A O 1
ATOM 515 N N . ARG A 1 75 ? 14.418 -1.248 -1.486 1.00 97.69 75 ARG A N 1
ATOM 516 C CA . ARG A 1 75 ? 15.431 -1.627 -2.470 1.00 97.69 75 ARG A CA 1
ATOM 517 C C . ARG A 1 75 ? 14.801 -1.749 -3.852 1.00 97.69 75 ARG A C 1
ATOM 519 O O . ARG A 1 75 ? 13.751 -2.359 -4.007 1.00 97.69 75 ARG A O 1
ATOM 526 N N . GLU A 1 76 ? 15.479 -1.211 -4.861 1.00 97.31 76 GLU A N 1
ATOM 527 C CA . GLU A 1 76 ? 15.141 -1.396 -6.276 1.00 97.31 76 GLU A CA 1
ATOM 528 C C . GLU A 1 76 ? 16.218 -2.253 -6.955 1.00 97.31 76 GLU A C 1
ATOM 530 O O . GLU A 1 76 ? 17.405 -1.918 -6.941 1.00 97.31 76 GLU A O 1
ATOM 535 N N . THR A 1 77 ? 15.804 -3.363 -7.563 1.00 97.25 77 THR A N 1
ATOM 536 C CA . THR A 1 77 ? 16.681 -4.336 -8.219 1.00 97.25 77 THR A CA 1
ATOM 537 C C . THR A 1 77 ? 16.281 -4.494 -9.688 1.00 97.25 77 THR A C 1
ATOM 539 O O . THR A 1 77 ? 15.242 -5.089 -9.977 1.00 97.25 77 THR A O 1
ATOM 542 N N . PRO A 1 78 ? 17.096 -4.013 -10.645 1.00 97.1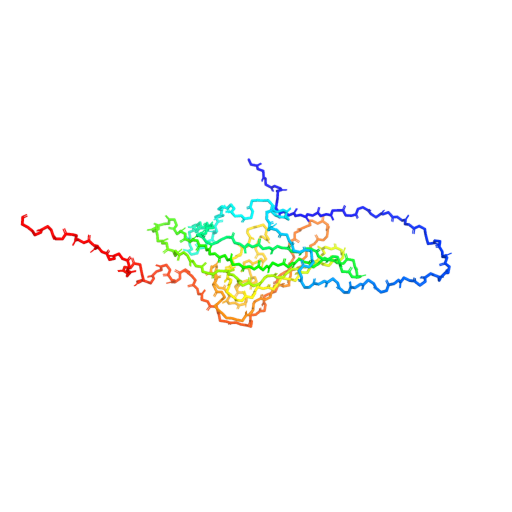9 78 PRO A N 1
ATOM 543 C CA . PRO A 1 78 ? 16.896 -4.316 -12.058 1.00 97.19 78 PRO A CA 1
ATOM 544 C C . PRO A 1 78 ? 17.043 -5.818 -12.317 1.00 97.19 78 PRO A C 1
ATOM 546 O O . PRO A 1 78 ? 18.027 -6.438 -11.901 1.00 97.19 78 PRO A O 1
ATOM 549 N N . LEU A 1 79 ? 16.084 -6.400 -13.026 1.00 96.31 79 LEU A N 1
ATOM 550 C CA . LEU A 1 79 ? 16.050 -7.826 -13.327 1.00 96.31 79 LEU A CA 1
ATOM 551 C C . LEU A 1 79 ? 16.758 -8.137 -14.662 1.00 96.31 79 LEU A C 1
ATOM 553 O O . LEU A 1 79 ? 16.835 -7.279 -15.546 1.00 96.31 79 LEU A O 1
ATOM 557 N N . PRO A 1 80 ? 17.292 -9.363 -14.858 1.00 96.62 80 PRO A N 1
ATOM 558 C CA . PRO A 1 80 ? 18.004 -9.729 -16.089 1.00 96.62 80 PRO A CA 1
ATOM 559 C C . PRO A 1 80 ? 17.164 -9.664 -17.372 1.00 96.62 80 PRO A C 1
ATOM 561 O O . PRO A 1 80 ? 17.724 -9.566 -18.463 1.00 96.62 80 PRO A O 1
ATOM 564 N N . ASP A 1 81 ? 15.842 -9.755 -17.250 1.00 95.25 81 ASP A N 1
ATOM 565 C CA . ASP A 1 81 ? 14.876 -9.634 -18.344 1.00 95.25 81 ASP A CA 1
ATOM 566 C C . ASP A 1 81 ? 14.524 -8.174 -18.684 1.00 95.25 81 ASP A C 1
ATOM 568 O O . ASP A 1 81 ? 13.783 -7.930 -19.633 1.00 95.25 81 ASP A O 1
ATOM 572 N N . GLY A 1 82 ? 15.095 -7.210 -17.957 1.00 97.31 82 GLY A N 1
ATOM 573 C CA . GLY A 1 82 ? 14.823 -5.783 -18.103 1.00 97.31 82 GLY A CA 1
ATOM 574 C C . GLY A 1 82 ? 13.691 -5.270 -17.214 1.00 97.31 82 GLY A C 1
ATOM 575 O O . GLY A 1 82 ? 13.425 -4.073 -17.251 1.00 97.31 82 GLY A O 1
ATOM 576 N N . GLY A 1 83 ? 13.045 -6.137 -16.427 1.00 97.75 83 GLY A N 1
ATOM 577 C CA . GLY A 1 83 ? 12.067 -5.729 -15.423 1.00 97.75 83 GLY A CA 1
ATOM 578 C C . GLY A 1 83 ? 12.700 -5.050 -14.209 1.00 97.75 83 GLY A C 1
ATOM 579 O O . GLY A 1 83 ? 13.923 -4.892 -14.105 1.00 97.75 83 GLY A O 1
ATOM 580 N N . LEU A 1 84 ? 11.851 -4.676 -13.260 1.00 98.06 84 LEU A N 1
ATOM 581 C CA . LEU A 1 84 ? 12.244 -4.074 -11.992 1.00 98.06 84 LEU A CA 1
ATOM 582 C C . LEU A 1 84 ? 11.577 -4.830 -10.846 1.00 98.06 84 LEU A C 1
ATOM 584 O O . LEU A 1 84 ? 10.382 -5.090 -10.899 1.00 98.06 84 LEU A O 1
ATOM 588 N N . LEU A 1 85 ? 12.341 -5.153 -9.809 1.00 98.12 85 LEU A N 1
ATOM 589 C CA . LEU A 1 85 ? 11.813 -5.620 -8.534 1.00 98.12 85 LEU A CA 1
ATOM 590 C C . LEU A 1 85 ? 12.019 -4.525 -7.487 1.00 98.12 85 LEU A C 1
ATOM 592 O O . LEU A 1 85 ? 13.151 -4.113 -7.239 1.00 98.12 85 LEU A O 1
ATOM 596 N N . PHE A 1 86 ? 10.935 -4.075 -6.875 1.00 98.12 86 PHE A N 1
ATOM 597 C CA . PHE A 1 86 ? 10.943 -3.211 -5.708 1.00 98.12 86 PHE A CA 1
ATOM 598 C C . PHE A 1 86 ? 10.598 -4.037 -4.470 1.00 98.12 86 PHE A C 1
ATOM 600 O O . PHE A 1 86 ? 9.666 -4.835 -4.488 1.00 98.12 86 PHE A O 1
ATOM 607 N N . GLU A 1 87 ? 11.366 -3.869 -3.403 1.00 97.81 87 GLU A N 1
ATOM 608 C CA . GLU A 1 87 ? 11.188 -4.583 -2.141 1.00 97.81 87 GLU A CA 1
ATOM 609 C C . GLU A 1 87 ? 11.180 -3.574 -0.997 1.00 97.81 87 GLU A C 1
ATOM 611 O O . GLU A 1 87 ? 11.955 -2.616 -1.004 1.00 97.81 87 GLU A O 1
ATOM 616 N N . VAL A 1 88 ? 10.334 -3.809 0.001 1.00 97.88 88 VAL A N 1
ATOM 617 C CA . VAL A 1 88 ? 10.200 -2.984 1.202 1.00 97.88 88 VAL A CA 1
ATOM 618 C C . VAL A 1 88 ? 10.187 -3.885 2.431 1.00 97.88 88 VAL A C 1
ATOM 620 O O . VAL A 1 88 ? 9.552 -4.943 2.438 1.00 97.88 88 VAL A O 1
ATOM 623 N N . ARG A 1 89 ? 10.906 -3.464 3.472 1.00 97.19 89 ARG A N 1
ATOM 624 C CA . ARG A 1 89 ? 10.985 -4.148 4.768 1.00 97.19 89 ARG A CA 1
ATOM 625 C C . ARG A 1 89 ? 11.157 -3.138 5.897 1.00 97.19 89 ARG A C 1
ATOM 627 O O . ARG A 1 89 ? 11.512 -1.989 5.649 1.00 97.19 89 ARG A O 1
ATOM 634 N N . GLY A 1 90 ? 11.032 -3.622 7.124 1.00 97.12 90 GLY A N 1
ATOM 635 C CA . GLY A 1 90 ? 11.274 -2.847 8.334 1.00 97.12 90 GLY A CA 1
ATOM 636 C C . GLY A 1 90 ? 10.033 -2.810 9.208 1.00 97.12 90 GLY A C 1
ATOM 637 O O . GLY A 1 90 ? 9.105 -3.585 8.979 1.00 97.12 90 GLY A O 1
ATOM 638 N N . ASP A 1 91 ? 10.036 -1.915 10.186 1.00 97.88 91 ASP A N 1
ATOM 639 C CA . ASP A 1 91 ? 8.963 -1.795 11.164 1.00 97.88 91 ASP A CA 1
ATOM 640 C C . ASP A 1 91 ? 8.180 -0.496 10.934 1.00 97.88 91 ASP A C 1
ATOM 642 O O . ASP A 1 91 ? 8.758 0.585 10.784 1.00 97.88 91 ASP A O 1
ATOM 646 N N . VAL A 1 92 ? 6.850 -0.586 10.909 1.00 97.94 92 VAL A N 1
ATOM 647 C CA . VAL A 1 92 ? 5.967 0.577 10.779 1.00 97.94 92 VAL A CA 1
ATOM 648 C C . VAL A 1 92 ? 4.625 0.337 11.457 1.00 97.94 92 VAL A C 1
ATOM 650 O O . VAL A 1 92 ? 4.011 -0.725 11.331 1.00 97.94 92 VAL A O 1
ATOM 653 N N . THR A 1 93 ? 4.146 1.363 12.148 1.00 98.44 93 THR A N 1
ATOM 654 C CA . THR A 1 93 ? 2.779 1.440 12.656 1.00 98.44 93 THR A CA 1
ATOM 655 C C . THR A 1 93 ? 2.035 2.582 11.978 1.00 98.44 93 THR A C 1
ATOM 657 O O . THR A 1 93 ? 2.636 3.538 11.479 1.00 98.44 93 THR A O 1
ATOM 660 N N . VAL A 1 94 ? 0.709 2.482 11.923 1.00 98.56 94 VAL A N 1
ATOM 661 C CA . VAL A 1 94 ? -0.154 3.545 11.399 1.00 98.56 94 VAL A CA 1
ATOM 662 C C . VAL A 1 94 ? -1.354 3.784 12.299 1.00 98.56 94 VAL A C 1
ATOM 664 O O . VAL A 1 94 ? -1.889 2.850 12.898 1.00 98.56 94 VAL A O 1
ATOM 667 N N . ASP A 1 95 ? -1.835 5.022 12.294 1.00 98.38 95 ASP A N 1
ATOM 668 C CA . ASP A 1 95 ? -3.109 5.383 12.902 1.00 98.38 95 ASP A CA 1
ATOM 669 C C . ASP A 1 95 ? -4.157 5.579 11.816 1.00 98.38 95 ASP A C 1
ATOM 671 O O . ASP A 1 95 ? -3.922 6.229 10.793 1.00 98.38 95 ASP A O 1
ATOM 675 N N . LEU A 1 96 ? -5.349 5.043 12.053 1.00 98.44 96 LEU A N 1
ATOM 676 C CA . LEU A 1 96 ? -6.487 5.176 11.157 1.00 98.44 96 LEU A CA 1
ATOM 677 C C . LEU A 1 96 ? -7.578 5.972 11.854 1.00 98.44 96 LEU A C 1
ATOM 679 O O . LEU A 1 96 ? -8.111 5.535 12.871 1.00 98.44 96 LEU A O 1
ATOM 683 N N . THR A 1 97 ? -7.958 7.114 11.286 1.00 98.19 97 THR A N 1
ATOM 684 C CA . THR A 1 97 ? -9.028 7.969 11.814 1.00 98.19 97 THR A CA 1
ATOM 685 C C . THR A 1 97 ? -10.214 8.004 10.863 1.00 98.19 97 THR A C 1
ATOM 687 O O . THR A 1 97 ? -10.114 8.503 9.741 1.00 98.19 97 THR A O 1
ATOM 690 N N . ARG A 1 98 ? -11.374 7.535 11.326 1.00 97.62 98 ARG A N 1
ATOM 691 C CA . ARG A 1 98 ? -12.627 7.554 10.566 1.00 97.62 98 ARG A CA 1
ATOM 692 C C . ARG A 1 98 ? -13.347 8.899 10.736 1.00 97.62 98 ARG A C 1
ATOM 694 O O . ARG A 1 98 ? -13.689 9.286 11.850 1.00 97.62 98 ARG A O 1
ATOM 701 N N . HIS A 1 99 ? -13.611 9.622 9.644 1.00 97.00 99 HIS A N 1
ATOM 702 C CA . HIS A 1 99 ? -14.042 11.035 9.701 1.00 97.00 99 HIS A CA 1
ATOM 703 C C . HIS A 1 99 ? -15.465 11.276 10.209 1.00 97.00 99 HIS A C 1
ATOM 705 O O . HIS A 1 99 ? -15.731 12.309 10.818 1.00 97.00 99 HIS A O 1
ATOM 711 N N . ASP A 1 100 ? -16.400 10.365 9.945 1.00 96.00 100 ASP A N 1
ATOM 712 C CA . ASP A 1 100 ? -17.816 10.552 10.302 1.00 96.00 100 ASP A CA 1
ATOM 713 C C . ASP A 1 100 ? -18.079 10.397 11.811 1.00 96.00 100 ASP A C 1
ATOM 715 O O . ASP A 1 100 ? -18.978 11.036 12.360 1.00 96.00 100 ASP A O 1
ATOM 719 N N . THR A 1 101 ? -17.284 9.563 12.478 1.00 94.19 101 THR A N 1
ATOM 720 C CA . THR A 1 101 ? -17.443 9.168 13.883 1.00 94.19 101 THR A CA 1
ATOM 721 C C . THR A 1 101 ? -16.289 9.633 14.770 1.00 94.19 101 THR A C 1
ATOM 723 O O . THR A 1 101 ? -16.459 9.713 15.987 1.00 94.19 101 THR A O 1
ATOM 726 N N . GLY A 1 102 ? -15.128 9.951 14.189 1.00 95.00 102 GLY A N 1
ATOM 727 C CA . GLY A 1 102 ? -13.903 10.289 14.914 1.00 95.00 102 GLY A CA 1
ATOM 728 C C . GLY A 1 102 ? -13.252 9.096 15.618 1.00 95.00 102 GLY A C 1
ATOM 729 O O . GLY A 1 102 ? -12.415 9.299 16.493 1.00 95.00 102 GLY A O 1
ATOM 730 N N . GLN A 1 103 ? -13.660 7.865 15.297 1.00 95.62 103 GLN A N 1
ATOM 731 C CA . GLN A 1 103 ? -13.050 6.664 15.861 1.00 95.62 103 GLN A CA 1
ATOM 732 C C . GLN A 1 103 ? -11.637 6.473 15.313 1.00 95.62 103 GLN A C 1
ATOM 734 O O . GLN A 1 103 ? -11.373 6.773 14.146 1.00 95.62 103 GLN A O 1
ATOM 739 N N . VAL A 1 104 ? -10.756 5.955 16.167 1.00 95.50 104 VAL A N 1
ATOM 740 C CA . VAL A 1 104 ? -9.337 5.768 15.868 1.00 95.50 104 VAL A CA 1
ATOM 741 C C . VAL A 1 104 ? -8.948 4.315 16.115 1.00 95.50 104 VAL A C 1
ATOM 743 O O . VAL A 1 104 ? -9.319 3.740 17.142 1.00 95.50 104 VAL A O 1
ATOM 746 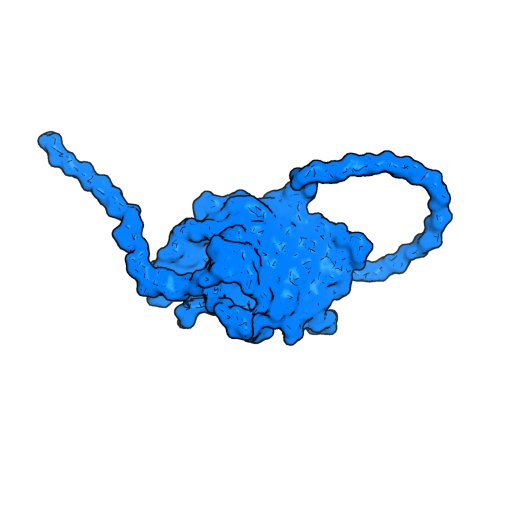N N . ILE A 1 105 ? -8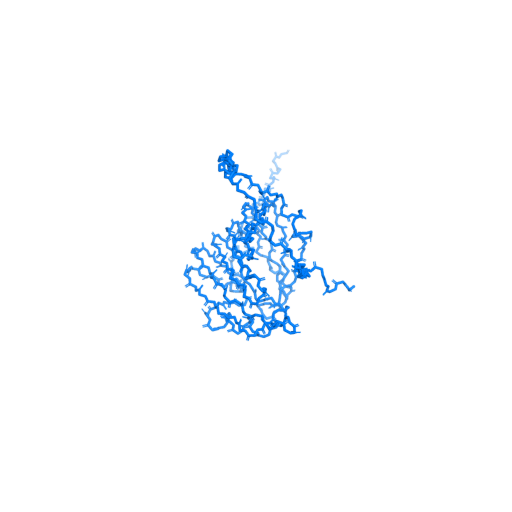.214 3.733 15.169 1.00 96.31 105 ILE A N 1
ATOM 747 C CA . ILE A 1 105 ? -7.372 2.559 15.398 1.00 96.31 105 ILE A CA 1
ATOM 748 C C . ILE A 1 105 ? -5.954 3.109 15.517 1.00 96.31 105 ILE A C 1
ATOM 750 O O . ILE A 1 105 ? -5.460 3.705 14.568 1.00 96.31 105 ILE A O 1
ATOM 754 N N . ASP A 1 106 ? -5.378 2.968 16.702 1.00 96.88 106 ASP A N 1
ATOM 755 C CA . ASP A 1 106 ? -4.110 3.575 17.112 1.00 96.88 106 ASP A CA 1
ATOM 756 C C . ASP A 1 106 ? -2.998 2.527 17.025 1.00 96.88 106 ASP A C 1
ATOM 758 O O . ASP A 1 106 ? -3.203 1.391 17.475 1.00 96.88 106 ASP A O 1
ATOM 762 N N . GLU A 1 107 ? -1.854 2.899 16.455 1.00 97.31 107 GLU A N 1
ATOM 763 C CA . GLU A 1 107 ? -0.637 2.085 16.391 1.00 97.31 107 GLU A CA 1
ATOM 764 C C . GLU A 1 107 ? -0.847 0.688 15.770 1.00 97.31 107 GLU A C 1
ATOM 766 O O . GLU A 1 107 ? -0.378 -0.337 16.282 1.00 97.31 107 GLU A O 1
ATOM 771 N N . LEU A 1 108 ? -1.579 0.616 14.652 1.00 98.19 108 LEU A N 1
ATOM 772 C CA . LEU A 1 108 ? -1.760 -0.633 13.915 1.00 98.19 108 LEU A CA 1
ATOM 773 C C . LEU A 1 108 ? -0.452 -1.021 13.216 1.00 98.19 108 LEU A C 1
ATOM 775 O O . LEU A 1 108 ? -0.000 -0.331 12.307 1.00 98.19 108 LEU A O 1
ATOM 779 N N . ASP A 1 109 ? 0.129 -2.147 13.624 1.00 98.38 109 ASP A N 1
ATOM 780 C CA . ASP A 1 109 ? 1.332 -2.721 13.013 1.00 98.38 109 ASP A CA 1
ATOM 781 C C . ASP A 1 109 ? 1.076 -3.141 11.559 1.00 98.38 109 ASP A C 1
ATOM 783 O O . ASP A 1 109 ? 0.203 -3.979 11.305 1.00 98.38 109 ASP A O 1
ATOM 787 N N . VAL A 1 110 ? 1.856 -2.578 10.632 1.00 98.31 110 VAL A N 1
ATOM 788 C CA . VAL A 1 110 ? 1.850 -2.878 9.190 1.00 98.31 110 VAL A CA 1
ATOM 789 C C . VAL A 1 110 ? 3.258 -3.160 8.650 1.00 98.31 110 VAL A C 1
ATOM 791 O O . VAL A 1 110 ? 3.566 -2.880 7.495 1.00 98.31 110 VAL A O 1
ATOM 794 N N . SER A 1 111 ? 4.109 -3.747 9.493 1.00 98.12 111 SER A N 1
ATOM 795 C CA . SER A 1 111 ? 5.520 -4.084 9.222 1.00 98.12 111 SER A CA 1
ATOM 796 C C . SER A 1 111 ? 5.729 -5.263 8.254 1.00 98.12 111 SER A C 1
ATOM 798 O O . SER A 1 111 ? 6.834 -5.786 8.097 1.00 98.12 111 SER A O 1
ATOM 800 N N . GLY A 1 112 ? 4.661 -5.755 7.629 1.00 97.94 112 GLY A N 1
ATOM 801 C CA . GLY A 1 112 ? 4.710 -6.846 6.669 1.00 97.94 112 GLY A CA 1
ATOM 802 C C . GLY A 1 112 ? 5.552 -6.480 5.444 1.00 97.94 112 GLY A C 1
ATOM 803 O O . GLY A 1 112 ? 5.371 -5.400 4.881 1.00 97.94 112 GLY A O 1
ATOM 804 N N . PRO A 1 113 ? 6.459 -7.365 4.989 1.00 97.38 113 PRO A N 1
ATOM 805 C CA . PRO A 1 113 ? 7.221 -7.123 3.772 1.00 97.38 113 PRO A CA 1
ATOM 806 C C . PRO A 1 113 ? 6.322 -6.901 2.553 1.00 97.38 113 PRO A C 1
ATOM 808 O O . PRO A 1 113 ? 5.297 -7.569 2.387 1.00 97.38 113 PRO A O 1
ATOM 811 N N . TYR A 1 114 ? 6.762 -6.017 1.664 1.00 96.44 114 TYR A N 1
ATOM 812 C CA . TYR A 1 114 ? 6.100 -5.742 0.393 1.00 96.44 114 TYR A CA 1
ATOM 813 C C . TYR A 1 114 ? 7.073 -5.948 -0.762 1.00 96.44 114 TYR A C 1
ATOM 815 O O . TYR A 1 114 ? 8.232 -5.533 -0.686 1.00 96.44 114 TYR A O 1
ATOM 823 N N . THR A 1 115 ? 6.606 -6.575 -1.839 1.00 98.12 115 THR A N 1
ATOM 824 C CA . THR A 1 115 ? 7.353 -6.642 -3.098 1.00 98.12 115 THR A CA 1
ATOM 825 C C . THR A 1 115 ? 6.479 -6.256 -4.274 1.00 98.12 115 THR A C 1
ATOM 827 O O . THR A 1 115 ? 5.322 -6.656 -4.327 1.00 98.12 115 THR A O 1
ATOM 830 N N . GLU A 1 116 ? 7.057 -5.576 -5.254 1.00 98.25 116 GLU A N 1
ATOM 831 C CA . GLU A 1 116 ? 6.413 -5.213 -6.512 1.00 98.25 116 GLU A CA 1
ATOM 832 C C . GLU A 1 116 ? 7.348 -5.554 -7.666 1.00 98.25 116 GLU A C 1
ATOM 834 O O . GLU A 1 116 ? 8.469 -5.049 -7.740 1.00 98.25 116 GLU A O 1
ATOM 839 N N . GLN A 1 117 ? 6.906 -6.419 -8.570 1.00 98.44 117 GLN A N 1
ATOM 840 C CA . GLN A 1 117 ? 7.635 -6.723 -9.791 1.00 98.44 117 GLN A CA 1
ATOM 841 C C . GLN A 1 117 ? 6.954 -6.056 -10.980 1.00 98.44 117 GLN A C 1
ATOM 843 O O . GLN A 1 117 ? 5.816 -6.376 -11.302 1.00 98.44 117 GLN A O 1
ATOM 848 N N . VAL A 1 118 ? 7.684 -5.191 -11.675 1.00 98.50 118 VAL A N 1
ATOM 849 C CA . VAL A 1 118 ? 7.243 -4.514 -12.896 1.00 98.50 118 VAL A CA 1
ATOM 850 C C . VAL A 1 118 ? 7.911 -5.176 -14.101 1.00 98.50 118 VAL A C 1
ATOM 852 O O . VAL A 1 118 ? 9.133 -5.368 -14.122 1.00 98.50 118 VAL A O 1
ATOM 855 N N . SER A 1 119 ? 7.122 -5.535 -15.114 1.00 98.25 119 SER A N 1
ATOM 856 C CA . SER A 1 119 ? 7.629 -6.095 -16.369 1.00 98.25 119 SER A CA 1
ATOM 857 C C . SER A 1 119 ? 8.527 -5.103 -17.118 1.00 98.25 119 SER A C 1
ATOM 859 O O . SER A 1 119 ? 8.428 -3.888 -16.957 1.00 98.25 119 SER A O 1
ATOM 861 N N . ALA A 1 120 ? 9.400 -5.611 -17.991 1.00 97.94 120 ALA A N 1
ATOM 862 C CA . ALA A 1 120 ? 10.338 -4.779 -18.754 1.00 97.94 120 ALA A CA 1
ATOM 863 C C . ALA A 1 120 ? 9.658 -3.726 -19.654 1.00 97.94 120 ALA A C 1
ATOM 865 O O . ALA A 1 120 ? 10.249 -2.691 -19.955 1.00 97.94 120 ALA A O 1
ATOM 866 N N . ASP A 1 121 ? 8.431 -3.995 -20.104 1.00 96.88 121 ASP A N 1
ATOM 867 C CA . ASP A 1 121 ? 7.614 -3.069 -20.892 1.00 96.88 121 ASP A CA 1
ATOM 868 C C . ASP A 1 121 ? 6.665 -2.206 -20.041 1.00 96.88 121 ASP A C 1
ATOM 870 O O . ASP A 1 121 ? 5.969 -1.356 -20.593 1.00 96.88 121 ASP A O 1
ATOM 874 N N . GLY A 1 122 ? 6.650 -2.396 -18.716 1.00 95.88 122 GLY A N 1
ATOM 875 C CA . GLY A 1 122 ? 5.800 -1.665 -17.777 1.00 95.88 122 GLY A CA 1
ATOM 876 C C . GLY A 1 122 ? 4.308 -1.990 -17.877 1.00 95.88 122 GLY A C 1
ATOM 877 O O . GLY A 1 122 ? 3.501 -1.248 -17.327 1.00 95.88 122 GLY A O 1
ATOM 878 N N . THR A 1 123 ? 3.929 -3.053 -18.593 1.00 98.06 123 THR A N 1
ATOM 879 C CA . THR A 1 123 ? 2.519 -3.413 -18.827 1.00 98.06 123 THR A CA 1
ATOM 880 C C . THR A 1 123 ? 1.945 -4.384 -17.803 1.00 98.06 123 THR A C 1
ATOM 882 O O . THR A 1 123 ? 0.731 -4.569 -17.771 1.00 98.06 123 THR A O 1
ATOM 885 N N . GLN A 1 124 ? 2.784 -4.989 -16.962 1.00 98.31 124 GLN A N 1
ATOM 886 C CA . GLN A 1 124 ? 2.354 -5.887 -15.898 1.00 98.31 124 GLN A CA 1
ATOM 887 C C . GLN A 1 124 ? 3.069 -5.546 -14.591 1.00 98.31 124 GLN A C 1
ATOM 889 O O . GLN A 1 124 ? 4.287 -5.338 -14.580 1.00 98.31 124 GLN A O 1
ATOM 894 N N . ILE A 1 125 ? 2.309 -5.512 -13.500 1.00 98.38 125 ILE A N 1
ATOM 895 C CA . ILE A 1 125 ? 2.801 -5.295 -12.144 1.00 98.38 125 ILE A CA 1
ATOM 896 C C . ILE A 1 125 ? 2.266 -6.416 -11.258 1.00 98.38 125 ILE A C 1
ATOM 898 O O . ILE A 1 125 ? 1.060 -6.611 -11.173 1.00 98.38 125 ILE A O 1
ATOM 902 N N . VAL A 1 126 ? 3.162 -7.137 -10.584 1.00 98.56 126 VAL A N 1
ATOM 903 C CA . VAL A 1 126 ? 2.795 -8.150 -9.589 1.00 98.56 126 VAL A CA 1
ATOM 904 C C . VAL A 1 126 ? 3.218 -7.669 -8.207 1.00 98.56 126 VAL A C 1
ATOM 906 O O . VAL A 1 126 ? 4.412 -7.625 -7.902 1.00 98.56 126 VAL A O 1
ATOM 909 N N . GLY A 1 127 ? 2.242 -7.299 -7.382 1.00 98.25 127 GLY A N 1
ATOM 910 C CA . GLY A 1 127 ? 2.434 -6.894 -5.991 1.00 98.25 127 GLY A CA 1
ATOM 911 C C . GLY A 1 127 ? 2.204 -8.062 -5.034 1.00 98.25 127 GLY A C 1
ATOM 912 O O . GLY A 1 127 ? 1.271 -8.835 -5.226 1.00 98.25 127 GLY A O 1
ATOM 913 N N . ALA A 1 128 ? 3.018 -8.194 -3.989 1.00 98.56 128 ALA A N 1
ATOM 914 C CA . ALA A 1 128 ? 2.813 -9.146 -2.899 1.00 98.56 128 ALA A CA 1
ATOM 915 C C . ALA A 1 128 ? 2.895 -8.430 -1.549 1.00 98.56 128 ALA A C 1
ATOM 917 O O . ALA A 1 128 ? 3.911 -7.820 -1.213 1.00 98.56 128 ALA A O 1
ATOM 918 N N . TYR A 1 129 ? 1.820 -8.536 -0.773 1.00 98.44 129 TYR A N 1
ATOM 919 C CA . TYR A 1 129 ? 1.633 -7.876 0.512 1.00 98.44 129 TYR A CA 1
ATOM 920 C C . TYR A 1 129 ? 1.608 -8.935 1.606 1.00 98.44 129 TYR A C 1
ATOM 922 O O . TYR A 1 129 ? 0.605 -9.627 1.809 1.00 98.44 129 TYR A O 1
ATOM 930 N N . HIS A 1 130 ? 2.732 -9.106 2.296 1.00 98.62 130 HIS A N 1
ATOM 931 C CA . HIS A 1 130 ? 2.819 -10.051 3.399 1.00 98.62 130 HIS A CA 1
ATOM 932 C C . HIS A 1 130 ? 2.200 -9.457 4.664 1.00 98.62 130 HIS A C 1
ATOM 934 O O . HIS A 1 130 ? 2.167 -8.245 4.862 1.00 98.62 130 HIS A O 1
ATOM 940 N N . ALA A 1 131 ? 1.690 -10.318 5.536 1.00 98.00 131 ALA A N 1
ATOM 941 C CA . ALA A 1 131 ? 1.231 -9.894 6.849 1.00 98.00 131 ALA A CA 1
ATOM 942 C C . ALA A 1 131 ? 2.402 -9.460 7.759 1.00 98.00 131 ALA A C 1
ATOM 944 O O . ALA A 1 131 ? 3.456 -10.106 7.721 1.00 98.00 131 ALA A O 1
ATOM 945 N N . PRO A 1 132 ? 2.197 -8.475 8.653 1.00 98.56 132 PRO A N 1
ATOM 946 C CA . PRO A 1 132 ? 0.986 -7.662 8.786 1.00 98.56 132 PRO A CA 1
ATOM 947 C C . PRO A 1 132 ? 0.917 -6.509 7.766 1.00 98.56 132 PRO A C 1
ATOM 949 O O . PRO A 1 132 ? 1.876 -5.764 7.627 1.00 98.56 132 PRO A O 1
ATOM 952 N N . SER A 1 133 ? -0.206 -6.316 7.070 1.00 98.44 133 SER A N 1
ATOM 953 C CA . SER A 1 133 ? -0.356 -5.216 6.092 1.00 98.44 133 SER A CA 1
ATOM 954 C C . SER A 1 133 ? -1.787 -4.693 5.989 1.00 98.44 133 SER A C 1
ATOM 956 O O . SER A 1 133 ? -2.739 -5.386 6.347 1.00 98.44 133 SER A O 1
ATOM 958 N N . ILE A 1 134 ? -1.946 -3.458 5.506 1.00 98.25 134 ILE A N 1
ATOM 959 C CA . ILE A 1 134 ? -3.246 -2.860 5.174 1.00 98.25 134 ILE A CA 1
ATOM 960 C C . ILE A 1 134 ? -3.410 -2.828 3.660 1.00 98.25 134 ILE A C 1
ATOM 962 O O . ILE A 1 134 ? -2.480 -2.465 2.945 1.00 98.25 134 ILE A O 1
ATOM 966 N N . LEU A 1 135 ? -4.614 -3.155 3.195 1.00 98.38 135 LEU A N 1
ATOM 967 C CA . LEU A 1 135 ? -5.017 -3.070 1.797 1.00 98.38 135 LEU A CA 1
ATOM 968 C C . LEU A 1 135 ? -6.257 -2.180 1.676 1.00 98.38 135 LEU A C 1
ATOM 970 O O . LEU A 1 135 ? -7.177 -2.265 2.495 1.00 98.38 135 LEU A O 1
ATOM 974 N N . PHE A 1 136 ? -6.286 -1.349 0.643 1.00 97.94 136 PHE A N 1
ATOM 975 C CA . PHE A 1 136 ? -7.441 -0.557 0.226 1.00 97.94 136 PHE A CA 1
ATOM 976 C C . PHE A 1 136 ? -7.323 -0.266 -1.277 1.00 97.94 136 PHE A C 1
ATOM 978 O O . PHE A 1 136 ? -6.194 -0.165 -1.763 1.00 97.94 136 PHE A O 1
ATOM 985 N N . PRO A 1 137 ? -8.440 -0.079 -2.000 1.00 96.00 137 PRO A N 1
ATOM 986 C CA . PRO A 1 137 ? -8.378 0.286 -3.408 1.00 96.00 137 PRO A CA 1
ATOM 987 C C . PRO A 1 137 ? -7.754 1.673 -3.624 1.00 96.00 137 PRO A C 1
ATOM 989 O O . PRO A 1 137 ? -8.157 2.660 -2.995 1.00 96.00 137 PRO A O 1
ATOM 992 N N . TYR A 1 138 ? -6.812 1.771 -4.554 1.00 92.44 138 TYR A N 1
ATOM 993 C CA . TYR A 1 138 ? -6.169 2.997 -5.002 1.00 92.44 138 TYR A CA 1
ATOM 994 C C . TYR A 1 138 ? -7.057 3.746 -6.007 1.00 92.44 138 TYR A C 1
ATOM 996 O O . TYR A 1 138 ? -7.316 3.254 -7.110 1.00 92.44 138 TYR A O 1
ATOM 1004 N N . PRO A 1 139 ? -7.494 4.984 -5.700 1.00 89.12 139 PRO A N 1
ATOM 1005 C CA . PRO A 1 139 ? -8.341 5.764 -6.604 1.00 89.12 139 PRO A CA 1
ATOM 1006 C C . PRO A 1 139 ? -7.736 5.987 -7.998 1.00 89.12 139 PRO A C 1
ATOM 1008 O O . PRO A 1 139 ? -8.472 6.163 -8.970 1.00 89.12 139 PRO A O 1
ATOM 1011 N N . GLU A 1 140 ? -6.407 6.006 -8.102 1.00 90.12 140 GLU A N 1
ATOM 1012 C CA . GLU A 1 140 ? -5.658 6.179 -9.346 1.00 90.12 140 GLU A CA 1
ATOM 1013 C C . GLU A 1 140 ? -5.797 4.995 -10.314 1.00 90.12 140 GLU A C 1
ATOM 1015 O O . GLU A 1 140 ? -5.723 5.215 -11.523 1.00 90.12 140 GLU A O 1
ATOM 1020 N N . LEU A 1 141 ? -6.048 3.779 -9.813 1.00 90.56 141 LEU A N 1
ATOM 1021 C CA . LEU A 1 141 ? -6.304 2.583 -10.632 1.00 90.56 141 LEU A CA 1
ATOM 1022 C C . LEU A 1 141 ? -7.763 2.510 -11.118 1.00 90.56 141 LEU A C 1
ATOM 1024 O O . LEU A 1 141 ? -8.129 1.674 -11.947 1.00 90.56 141 LEU A O 1
ATOM 1028 N N . GLY A 1 142 ? -8.607 3.435 -10.655 1.00 91.56 142 GLY A N 1
ATOM 1029 C CA . GLY A 1 142 ? -9.993 3.545 -11.079 1.00 91.56 142 GLY A CA 1
ATOM 1030 C C . GLY A 1 142 ? -10.851 2.359 -10.615 1.00 91.56 142 GLY A C 1
ATOM 1031 O O . GLY A 1 142 ? -10.597 1.771 -9.568 1.00 91.56 142 GLY A O 1
ATOM 1032 N N . PRO A 1 143 ? -11.925 2.012 -11.348 1.00 95.44 143 PRO A N 1
ATOM 1033 C CA . PRO A 1 143 ? -12.865 0.978 -10.915 1.00 95.44 143 PRO A CA 1
ATOM 1034 C C . PRO A 1 143 ? -12.320 -0.455 -11.018 1.00 95.44 143 PRO A C 1
ATOM 1036 O O . PRO A 1 143 ? -12.978 -1.365 -10.521 1.00 95.44 143 PRO A O 1
ATOM 1039 N N . VAL A 1 144 ? -11.178 -0.666 -11.685 1.00 96.81 144 VAL A N 1
ATOM 1040 C CA . VAL A 1 144 ? -10.577 -1.998 -11.871 1.00 96.81 144 VAL A CA 1
ATOM 1041 C C . VAL A 1 144 ? -10.142 -2.584 -10.530 1.00 96.81 144 VAL A C 1
ATOM 1043 O O . VAL A 1 144 ? -10.498 -3.718 -10.225 1.00 96.81 144 VAL A O 1
ATOM 1046 N N . ASP A 1 145 ? -9.489 -1.775 -9.703 1.00 95.69 145 ASP A N 1
ATOM 1047 C CA . ASP A 1 145 ? -8.954 -2.203 -8.410 1.00 95.69 145 ASP A CA 1
ATOM 1048 C C . ASP A 1 145 ? -10.061 -2.537 -7.400 1.00 95.69 145 ASP A C 1
ATOM 1050 O O . ASP A 1 145 ? -10.146 -3.645 -6.869 1.00 95.69 145 ASP A O 1
ATOM 1054 N N . ALA A 1 146 ? -11.045 -1.645 -7.248 1.00 95.69 146 ALA A N 1
ATOM 1055 C CA . ALA A 1 146 ? -12.208 -1.921 -6.401 1.00 95.69 146 ALA A CA 1
ATOM 1056 C C . ALA A 1 146 ? -12.965 -3.199 -6.828 1.00 95.69 146 ALA A C 1
ATOM 1058 O O . ALA A 1 146 ? -13.468 -3.938 -5.980 1.00 95.69 146 ALA A O 1
ATOM 1059 N N . ALA A 1 147 ? -13.027 -3.489 -8.134 1.00 97.25 147 ALA A N 1
ATOM 1060 C CA . ALA A 1 147 ? -13.630 -4.721 -8.635 1.00 97.25 147 ALA A CA 1
ATOM 1061 C C . ALA A 1 147 ? -12.783 -5.968 -8.318 1.00 97.25 147 ALA A C 1
ATOM 1063 O O . ALA A 1 147 ? -13.358 -7.026 -8.057 1.00 97.25 147 ALA A O 1
ATOM 1064 N N . ALA A 1 148 ? -11.450 -5.860 -8.307 1.00 97.69 148 ALA A N 1
ATOM 1065 C CA . ALA A 1 148 ? -10.553 -6.940 -7.896 1.00 97.69 148 ALA A CA 1
ATOM 1066 C C . ALA A 1 148 ? -10.720 -7.272 -6.405 1.00 97.69 148 ALA A C 1
ATOM 1068 O O . ALA A 1 148 ? -10.856 -8.445 -6.047 1.00 97.69 148 ALA A O 1
ATOM 1069 N N . PHE A 1 149 ? -10.817 -6.246 -5.550 1.00 97.81 149 PHE A N 1
ATOM 1070 C CA . PHE A 1 149 ? -11.138 -6.403 -4.127 1.00 97.81 149 PHE A CA 1
ATOM 1071 C C . PHE A 1 149 ? -12.478 -7.125 -3.928 1.00 97.81 149 PHE A C 1
ATOM 1073 O O . PHE A 1 149 ? -12.532 -8.144 -3.233 1.00 97.81 149 PHE A O 1
ATOM 1080 N N . GLU A 1 150 ? -13.548 -6.658 -4.586 1.00 97.62 150 GLU A N 1
ATOM 1081 C CA . GLU A 1 150 ? -14.875 -7.286 -4.506 1.00 97.62 150 GLU A CA 1
ATOM 1082 C C . GLU A 1 150 ? -14.832 -8.753 -4.967 1.00 97.62 150 GLU A C 1
ATOM 1084 O O . GLU A 1 150 ? -15.358 -9.638 -4.284 1.00 97.62 150 GLU A O 1
ATOM 1089 N N . ALA A 1 151 ? -14.176 -9.032 -6.098 1.00 98.12 151 ALA A N 1
ATOM 1090 C CA . ALA A 1 151 ? -14.075 -10.373 -6.668 1.00 98.12 151 ALA A CA 1
ATOM 1091 C C . ALA A 1 151 ? -13.313 -11.354 -5.761 1.00 98.12 151 ALA A C 1
ATOM 1093 O O . ALA A 1 151 ? -13.702 -12.522 -5.663 1.00 98.12 151 ALA A O 1
ATOM 1094 N N . ALA A 1 152 ? -12.267 -10.885 -5.077 1.00 97.94 152 ALA A N 1
ATOM 1095 C CA . ALA A 1 152 ? -11.485 -11.675 -4.128 1.00 97.94 152 ALA A CA 1
ATOM 1096 C C . ALA A 1 152 ? -12.101 -11.732 -2.715 1.00 97.94 152 ALA A C 1
ATOM 1098 O O . ALA A 1 152 ? -11.605 -12.455 -1.848 1.00 97.94 152 ALA A O 1
ATOM 1099 N N . GLY A 1 153 ? -13.196 -11.004 -2.467 1.00 98.00 153 GLY A N 1
ATOM 1100 C CA . GLY A 1 153 ? -13.829 -10.918 -1.151 1.00 98.00 153 GLY A CA 1
ATOM 1101 C C . GLY A 1 153 ? -13.004 -10.133 -0.125 1.00 98.00 153 GLY A C 1
ATOM 1102 O O . GLY A 1 153 ? -13.122 -10.390 1.076 1.00 98.00 153 GLY A O 1
ATOM 1103 N N . ILE A 1 154 ? -12.164 -9.204 -0.586 1.00 98.25 154 ILE A N 1
ATOM 1104 C CA . ILE A 1 154 ? -11.375 -8.298 0.250 1.00 98.25 154 ILE A CA 1
ATOM 1105 C C . ILE A 1 154 ? -12.250 -7.076 0.601 1.00 98.25 154 ILE A C 1
ATOM 1107 O O . ILE A 1 154 ? -12.824 -6.466 -0.300 1.00 98.25 154 ILE A O 1
ATOM 1111 N N . PRO A 1 155 ? -12.389 -6.703 1.887 1.00 97.75 155 PRO A N 1
ATOM 1112 C CA . PRO A 1 155 ? -13.090 -5.480 2.294 1.00 97.75 155 PRO A CA 1
ATOM 1113 C C . PRO A 1 155 ? -12.443 -4.195 1.751 1.00 97.75 155 PRO A C 1
ATOM 1115 O O . PRO A 1 155 ? -11.230 -4.154 1.570 1.00 97.75 155 PRO A O 1
ATOM 1118 N N . ASP A 1 156 ? -13.220 -3.111 1.626 1.00 95.12 156 ASP A N 1
ATOM 1119 C CA . ASP A 1 156 ? -12.743 -1.782 1.179 1.00 95.12 156 ASP A CA 1
ATOM 1120 C C . ASP A 1 156 ? -11.585 -1.213 2.026 1.00 95.12 156 ASP A C 1
ATOM 1122 O O . ASP A 1 156 ? -10.831 -0.355 1.570 1.00 95.12 156 ASP A O 1
ATOM 1126 N N . LEU A 1 157 ? -11.469 -1.663 3.281 1.00 98.12 157 LEU A N 1
ATOM 1127 C CA . LEU A 1 157 ? -10.326 -1.418 4.153 1.00 98.12 157 LEU A CA 1
ATOM 1128 C C . LEU A 1 157 ? -10.003 -2.702 4.919 1.00 98.12 157 LEU A C 1
ATOM 1130 O O . LEU A 1 157 ? -10.690 -3.080 5.874 1.00 98.12 157 LEU A O 1
ATOM 1134 N N . ALA A 1 158 ? -8.961 -3.386 4.473 1.00 98.44 158 ALA A N 1
ATOM 1135 C CA . ALA A 1 158 ? -8.613 -4.723 4.912 1.00 98.44 158 ALA A CA 1
ATOM 1136 C C . ALA A 1 158 ? -7.280 -4.738 5.663 1.00 98.44 158 ALA A C 1
ATOM 1138 O O . ALA A 1 158 ? -6.349 -4.018 5.318 1.00 98.44 158 ALA A O 1
ATOM 1139 N N . TYR A 1 159 ? -7.178 -5.605 6.668 1.00 98.62 159 TYR A N 1
ATOM 1140 C CA . TYR A 1 159 ? -5.930 -5.915 7.358 1.00 98.62 159 TYR A CA 1
ATOM 1141 C C . TYR A 1 159 ? -5.557 -7.378 7.154 1.00 98.62 159 TYR A C 1
ATOM 1143 O O . TYR A 1 159 ? -6.305 -8.282 7.540 1.00 98.62 159 TYR A O 1
ATOM 1151 N N . VAL A 1 160 ? -4.395 -7.613 6.558 1.00 98.50 160 VAL A N 1
ATOM 1152 C CA . VAL A 1 160 ? -3.805 -8.938 6.389 1.00 98.50 160 VAL A CA 1
ATOM 1153 C C . VAL A 1 160 ? -3.107 -9.302 7.693 1.00 98.50 160 VAL A C 1
ATOM 1155 O O . VAL A 1 160 ? -1.967 -8.929 7.933 1.00 98.50 160 VAL A O 1
ATOM 1158 N N . GLU A 1 161 ? -3.787 -10.039 8.567 1.00 98.19 161 GLU A N 1
ATOM 1159 C CA . GLU A 1 161 ? -3.230 -10.425 9.871 1.00 98.19 161 GLU A CA 1
ATOM 1160 C C . GLU A 1 161 ? -2.199 -11.559 9.727 1.00 98.19 161 GLU A C 1
ATOM 1162 O O . GLU A 1 161 ? -1.261 -11.668 10.517 1.00 98.19 161 GLU A O 1
ATOM 1167 N N . LYS A 1 162 ? -2.385 -12.448 8.739 1.00 97.88 162 LYS A N 1
ATOM 1168 C CA . LYS A 1 162 ? -1.494 -13.587 8.447 1.00 97.88 162 LYS A CA 1
ATOM 1169 C C . LYS A 1 162 ? -1.500 -13.919 6.963 1.00 97.88 162 LYS A C 1
ATOM 1171 O O . LYS A 1 162 ? -2.550 -13.821 6.340 1.00 97.88 162 LYS A O 1
ATOM 1176 N N . GLY A 1 163 ? -0.386 -14.446 6.459 1.00 98.25 163 GLY A N 1
ATOM 1177 C CA . GLY A 1 163 ? -0.274 -14.919 5.078 1.00 98.25 163 GLY A CA 1
ATOM 1178 C C . GLY A 1 163 ? 0.177 -13.822 4.121 1.00 98.25 163 GLY A C 1
ATOM 1179 O O . GLY A 1 163 ? 0.980 -12.969 4.505 1.00 98.25 163 GLY A O 1
ATOM 1180 N N . VAL A 1 164 ? -0.306 -13.883 2.885 1.00 98.50 164 VAL A N 1
ATOM 1181 C CA . VAL A 1 164 ? 0.033 -12.958 1.802 1.00 98.50 164 VAL A CA 1
ATOM 1182 C C . VAL A 1 164 ? -1.188 -12.717 0.918 1.00 98.50 164 VAL A C 1
ATOM 1184 O O . VAL A 1 164 ? -2.008 -13.614 0.721 1.00 98.50 164 VAL A O 1
ATOM 1187 N N . VAL A 1 165 ? -1.303 -11.504 0.387 1.00 98.62 165 VAL A N 1
ATOM 1188 C CA . VAL A 1 165 ? -2.200 -11.196 -0.731 1.00 98.62 165 VAL A CA 1
ATOM 1189 C C . VAL A 1 165 ? -1.351 -10.748 -1.904 1.00 98.62 165 VAL A C 1
ATOM 1191 O O . VAL A 1 165 ? -0.452 -9.925 -1.727 1.00 98.62 165 VAL A O 1
ATOM 1194 N N . THR A 1 166 ? -1.617 -11.290 -3.085 1.00 98.69 166 THR A N 1
ATOM 1195 C CA . THR A 1 166 ? -0.930 -10.884 -4.312 1.00 98.69 166 THR A CA 1
ATOM 1196 C C . THR A 1 166 ? -1.900 -10.261 -5.296 1.00 98.69 166 THR A C 1
ATOM 1198 O O . THR A 1 166 ? -2.992 -10.791 -5.475 1.00 98.69 166 THR A O 1
ATOM 1201 N N . PHE A 1 167 ? -1.481 -9.184 -5.951 1.00 98.50 167 PHE A N 1
ATOM 1202 C CA . PHE A 1 167 ? -2.226 -8.505 -7.007 1.00 98.50 167 PHE A CA 1
ATOM 1203 C C . PHE A 1 167 ? -1.456 -8.627 -8.322 1.00 98.50 167 PHE A C 1
ATOM 1205 O O . PHE A 1 167 ? -0.258 -8.352 -8.352 1.00 98.50 167 PHE A O 1
ATOM 1212 N N . ASP A 1 168 ? -2.130 -9.048 -9.390 1.00 98.56 168 ASP A N 1
ATOM 1213 C CA . ASP A 1 168 ? -1.618 -9.044 -10.764 1.00 98.56 168 ASP A CA 1
ATOM 1214 C C . ASP A 1 168 ? -2.365 -7.973 -11.564 1.00 98.56 168 ASP A C 1
ATOM 1216 O O . ASP A 1 168 ? -3.533 -8.147 -11.918 1.00 98.56 168 ASP A O 1
ATOM 1220 N N . LEU A 1 169 ? -1.696 -6.845 -11.796 1.00 98.44 169 LEU A N 1
ATOM 1221 C CA . LEU A 1 169 ? -2.219 -5.663 -12.469 1.00 98.44 169 LEU A CA 1
ATOM 1222 C C . LEU A 1 169 ? -1.678 -5.586 -13.899 1.00 98.44 169 LEU A C 1
ATOM 1224 O O . LEU A 1 169 ? -0.468 -5.603 -14.129 1.00 98.44 169 LEU A O 1
ATOM 1228 N N . VAL A 1 170 ? -2.579 -5.398 -14.862 1.00 98.38 170 VAL A N 1
ATOM 1229 C CA . VAL A 1 170 ? -2.251 -5.164 -16.273 1.00 98.38 170 VAL A CA 1
ATOM 1230 C C . VAL A 1 170 ? -2.572 -3.725 -16.651 1.00 98.38 170 VAL A C 1
ATOM 1232 O O . VAL A 1 170 ? -3.679 -3.240 -16.409 1.00 98.38 170 VAL A O 1
ATOM 1235 N N . ILE A 1 171 ? -1.620 -3.067 -17.306 1.00 97.50 171 ILE A N 1
ATOM 1236 C CA . ILE A 1 171 ? -1.690 -1.670 -17.734 1.00 97.50 171 ILE A CA 1
ATOM 1237 C C . ILE A 1 171 ? -1.732 -1.601 -19.261 1.00 97.50 171 ILE A C 1
ATOM 1239 O O . ILE A 1 171 ? -0.951 -2.253 -19.958 1.00 97.50 171 ILE A O 1
ATOM 1243 N N . ASP A 1 172 ? -2.628 -0.773 -19.792 1.00 96.06 172 ASP A N 1
ATOM 1244 C CA . ASP A 1 172 ? -2.666 -0.453 -21.214 1.00 96.06 172 ASP A CA 1
ATOM 1245 C C . ASP A 1 172 ? -1.455 0.436 -21.563 1.00 96.06 172 ASP A C 1
ATOM 1247 O O . ASP A 1 172 ? -1.321 1.535 -21.017 1.00 96.06 172 ASP A O 1
ATOM 1251 N N . PRO A 1 173 ? -0.559 0.006 -22.468 1.00 94.81 173 PRO A N 1
ATOM 1252 C CA . PRO A 1 173 ? 0.683 0.730 -22.741 1.00 94.81 173 PRO A CA 1
ATOM 1253 C C . PRO A 1 173 ? 0.474 2.073 -23.452 1.00 94.81 173 PRO A C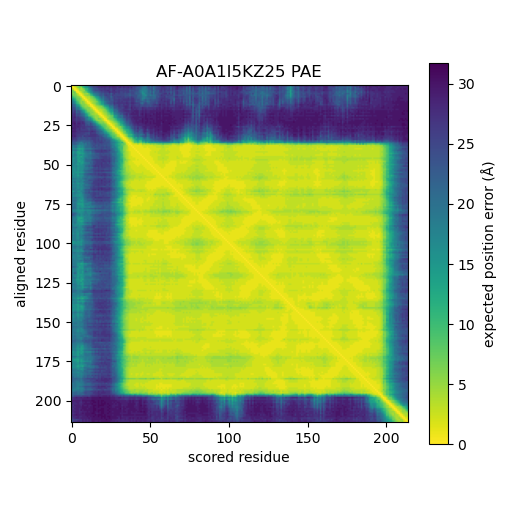 1
ATOM 1255 O O . PRO A 1 173 ? 1.365 2.923 -23.421 1.00 94.81 173 PRO A O 1
ATOM 1258 N N . ASP A 1 174 ? -0.667 2.271 -24.117 1.00 95.12 174 ASP A N 1
ATOM 1259 C CA . ASP A 1 174 ? -0.952 3.487 -24.878 1.00 95.12 174 ASP A CA 1
ATOM 1260 C C . ASP A 1 174 ? -1.521 4.594 -23.976 1.00 95.12 174 ASP A C 1
ATOM 1262 O O . ASP A 1 174 ? -1.288 5.783 -24.217 1.00 95.12 174 ASP A O 1
ATOM 1266 N N . THR A 1 175 ? -2.269 4.213 -22.940 1.00 95.19 175 THR A N 1
ATOM 1267 C CA . THR A 1 175 ? -2.984 5.131 -22.037 1.00 95.19 175 THR A CA 1
ATOM 1268 C C . THR A 1 175 ? -2.375 5.217 -20.639 1.00 95.19 175 THR A C 1
ATOM 1270 O O . THR A 1 175 ? -2.508 6.254 -19.987 1.00 95.19 175 THR A O 1
ATOM 1273 N N . GLY A 1 176 ? -1.684 4.168 -20.189 1.00 93.44 176 GLY A N 1
ATOM 1274 C CA . GLY A 1 176 ? -1.214 4.012 -18.813 1.00 93.44 176 GLY A CA 1
ATOM 1275 C C . GLY A 1 176 ? -2.323 3.667 -17.813 1.00 93.44 176 GLY A C 1
ATOM 1276 O O . GLY A 1 176 ? -2.088 3.746 -16.611 1.00 93.44 176 GLY A O 1
ATOM 1277 N N . GLU A 1 177 ? -3.526 3.330 -18.282 1.00 95.25 177 GLU A N 1
ATOM 1278 C CA . GLU A 1 177 ? -4.666 2.979 -17.431 1.00 95.25 177 GLU A CA 1
ATOM 1279 C C . GLU A 1 177 ? -4.653 1.486 -17.063 1.00 95.25 177 GLU A C 1
ATOM 1281 O O . GLU A 1 177 ? -4.236 0.640 -17.858 1.00 95.25 177 GLU A O 1
ATOM 1286 N N . ALA A 1 178 ? -5.144 1.156 -15.865 1.00 96.25 178 ALA A N 1
ATOM 1287 C CA . ALA A 1 178 ? -5.381 -0.224 -15.453 1.00 96.25 178 ALA A CA 1
ATOM 1288 C C . ALA A 1 178 ? -6.464 -0.869 -16.335 1.00 96.25 178 ALA A C 1
ATOM 1290 O O . ALA A 1 178 ? -7.540 -0.301 -16.533 1.00 96.25 178 ALA A O 1
ATOM 1291 N N . VAL A 1 179 ? -6.190 -2.067 -16.852 1.00 97.25 179 VAL A N 1
ATOM 1292 C CA . VAL A 1 179 ? -7.100 -2.835 -17.720 1.00 97.25 179 VAL A CA 1
ATOM 1293 C C . VAL A 1 179 ? -7.760 -3.961 -16.943 1.00 97.25 179 VAL A C 1
ATOM 1295 O O . VAL A 1 179 ? -8.975 -4.151 -17.023 1.00 97.25 179 VAL A O 1
ATOM 1298 N N . THR A 1 180 ? -6.952 -4.713 -16.204 1.00 97.62 180 THR A N 1
ATOM 1299 C CA . THR A 1 180 ? -7.392 -5.807 -15.343 1.00 97.62 180 THR A CA 1
ATOM 1300 C C . THR A 1 180 ? -6.533 -5.843 -14.102 1.00 97.62 180 THR A C 1
ATOM 1302 O O . THR A 1 180 ? -5.345 -5.539 -14.166 1.00 97.62 180 THR A O 1
ATOM 1305 N N . GLU A 1 181 ? -7.131 -6.287 -13.011 1.00 98.12 181 GLU A N 1
ATOM 1306 C CA . GLU A 1 181 ? -6.430 -6.609 -11.784 1.00 98.12 181 GLU A CA 1
ATOM 1307 C C . GLU A 1 181 ? -7.059 -7.867 -11.195 1.00 98.12 181 GLU A C 1
ATOM 1309 O O . GLU A 1 181 ? -8.286 -8.002 -11.163 1.00 98.12 181 GLU A O 1
ATOM 1314 N N . GLU A 1 182 ? -6.221 -8.813 -10.790 1.00 98.38 182 GLU A N 1
ATOM 1315 C CA . GLU A 1 182 ? -6.642 -10.036 -10.116 1.00 98.38 182 GLU A 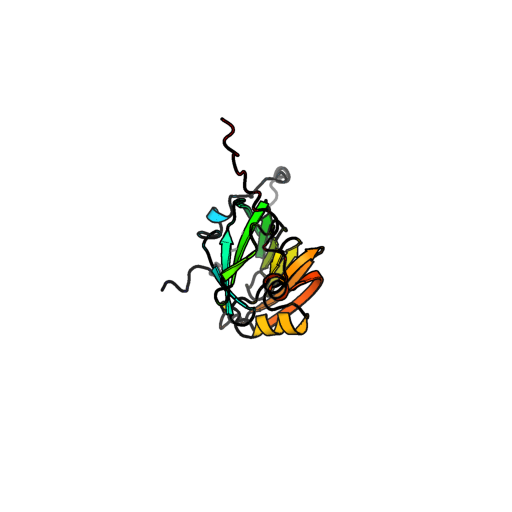CA 1
ATOM 1316 C C . GLU A 1 182 ? -5.944 -10.125 -8.762 1.00 98.38 182 GLU A C 1
ATOM 1318 O O . GLU A 1 182 ? -4.726 -9.988 -8.680 1.00 98.38 182 GLU A O 1
ATOM 1323 N N . ALA A 1 183 ? -6.715 -10.375 -7.704 1.00 98.25 183 ALA A N 1
ATOM 1324 C CA . ALA A 1 183 ? -6.186 -10.572 -6.364 1.00 98.25 183 ALA A CA 1
ATOM 1325 C C . ALA A 1 183 ? -6.281 -12.050 -5.961 1.00 98.25 183 ALA A C 1
ATOM 1327 O O . ALA A 1 183 ? -7.352 -12.658 -6.035 1.00 98.25 183 ALA A O 1
ATOM 1328 N N . ASP A 1 184 ? -5.167 -12.617 -5.502 1.00 98.44 184 ASP A N 1
ATOM 1329 C CA . ASP A 1 184 ? -5.098 -13.943 -4.886 1.00 98.44 184 ASP A CA 1
ATOM 1330 C C . ASP A 1 184 ? -4.827 -13.798 -3.387 1.00 98.44 184 ASP A C 1
ATOM 1332 O O . ASP A 1 184 ? -3.905 -13.099 -2.957 1.00 98.44 184 ASP A O 1
ATOM 1336 N N . VAL A 1 185 ? -5.670 -14.439 -2.581 1.00 98.38 185 VAL A N 1
ATOM 1337 C CA . VAL A 1 185 ? -5.684 -14.296 -1.123 1.00 98.38 185 VAL A CA 1
ATOM 1338 C C . VAL A 1 185 ? -5.290 -15.624 -0.492 1.00 98.38 185 VAL A C 1
ATOM 1340 O O . VAL A 1 185 ? -6.115 -16.527 -0.345 1.00 98.38 185 VAL A O 1
ATOM 1343 N N . ASP A 1 186 ? -4.044 -15.709 -0.030 1.00 98.25 186 ASP A N 1
ATOM 1344 C CA . ASP A 1 186 ? -3.544 -16.804 0.805 1.00 98.25 186 ASP A CA 1
ATOM 1345 C C . ASP A 1 186 ? -3.254 -16.282 2.216 1.00 98.25 186 ASP A C 1
ATOM 1347 O O . ASP A 1 186 ? -2.111 -16.152 2.665 1.00 98.25 186 ASP A O 1
ATOM 1351 N N . GLY A 1 187 ? -4.318 -15.900 2.926 1.00 95.31 187 GLY A N 1
ATOM 1352 C CA . GLY A 1 187 ? -4.168 -15.246 4.216 1.00 95.31 187 GLY A CA 1
ATOM 1353 C C . GLY A 1 187 ? -5.442 -15.079 5.030 1.00 95.31 187 GLY A C 1
ATOM 1354 O O . GLY A 1 187 ? -6.551 -15.423 4.622 1.00 95.31 187 GLY A O 1
ATOM 1355 N N . ARG A 1 188 ? -5.264 -14.549 6.243 1.00 97.81 188 ARG A N 1
ATOM 1356 C CA . ARG A 1 188 ? -6.351 -14.144 7.132 1.00 97.81 188 ARG A CA 1
ATOM 1357 C C . ARG A 1 188 ? -6.559 -12.641 7.015 1.00 97.81 188 ARG A C 1
ATOM 1359 O O . ARG A 1 188 ? -5.745 -11.871 7.516 1.00 97.81 188 ARG A O 1
ATOM 1366 N N . ILE A 1 189 ? -7.683 -12.266 6.413 1.00 98.19 189 ILE A N 1
ATOM 1367 C CA . ILE A 1 189 ? -8.111 -10.878 6.246 1.00 98.19 189 ILE A CA 1
ATOM 1368 C C . ILE A 1 189 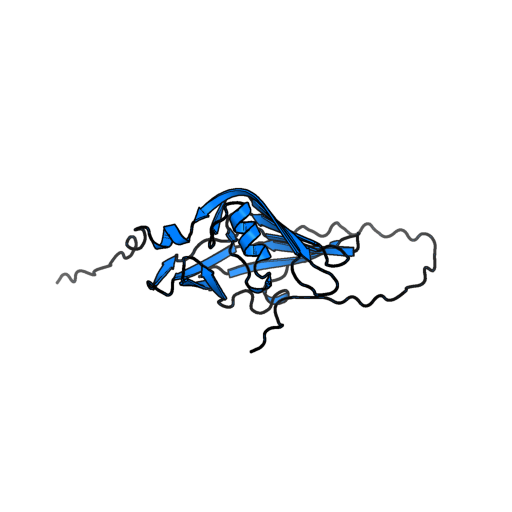? -9.088 -10.483 7.358 1.00 98.19 189 ILE A C 1
ATOM 1370 O O . ILE A 1 189 ? -9.981 -11.253 7.723 1.00 98.19 189 ILE A O 1
ATOM 1374 N N . ILE A 1 190 ? -8.907 -9.284 7.903 1.00 97.81 190 ILE A N 1
ATOM 1375 C CA . ILE A 1 190 ? -9.805 -8.633 8.858 1.00 97.81 190 ILE A CA 1
ATOM 1376 C C . ILE A 1 190 ? -10.388 -7.386 8.195 1.00 97.81 190 ILE A C 1
ATOM 1378 O O . ILE A 1 190 ? -9.655 -6.580 7.634 1.00 97.81 190 ILE A O 1
ATOM 1382 N N . ASP A 1 191 ? -11.703 -7.217 8.294 1.00 97.50 191 ASP A N 1
ATOM 1383 C CA . ASP A 1 191 ? -12.393 -5.995 7.884 1.00 97.50 191 ASP A CA 1
ATOM 1384 C C . ASP A 1 191 ? -12.206 -4.906 8.953 1.00 97.50 191 ASP A C 1
ATOM 1386 O O . ASP A 1 191 ? -12.788 -4.977 10.045 1.00 97.50 191 ASP A O 1
ATOM 1390 N N . LEU A 1 192 ? -11.391 -3.896 8.643 1.00 96.81 192 LEU A N 1
ATOM 1391 C CA . LEU A 1 192 ? -11.107 -2.786 9.550 1.00 96.81 192 LEU A CA 1
ATOM 1392 C C . LEU A 1 192 ? -12.315 -1.858 9.735 1.00 96.81 192 LEU A C 1
ATOM 1394 O O . LEU A 1 192 ? -12.446 -1.245 10.797 1.00 96.81 192 LEU A O 1
ATOM 1398 N N . CYS A 1 193 ? -13.244 -1.805 8.776 1.00 95.81 193 CYS A N 1
ATOM 1399 C CA . CYS A 1 193 ? -14.479 -1.038 8.924 1.00 95.81 193 CYS A CA 1
ATOM 1400 C C . CYS A 1 193 ? -15.327 -1.576 10.077 1.00 95.81 193 CYS A C 1
ATOM 1402 O O . CYS A 1 193 ? -15.830 -0.803 10.891 1.00 95.81 193 CYS A O 1
ATOM 1404 N N . THR A 1 194 ? -15.399 -2.902 10.226 1.00 93.75 194 THR A N 1
ATOM 1405 C CA . THR A 1 194 ? -16.088 -3.516 11.374 1.00 93.75 194 THR A CA 1
ATOM 1406 C C . THR A 1 194 ? -15.342 -3.336 12.695 1.00 93.75 194 THR A C 1
ATOM 1408 O O . THR A 1 194 ? -15.957 -3.387 13.762 1.00 93.75 194 THR A O 1
ATOM 1411 N N . TRP A 1 195 ? -14.022 -3.122 12.654 1.00 92.38 195 TRP A N 1
ATOM 1412 C CA . TRP A 1 195 ? -13.236 -2.889 13.862 1.00 92.38 195 TRP A CA 1
ATOM 1413 C C . TRP A 1 195 ? -13.496 -1.491 14.432 1.00 92.38 195 TRP A C 1
ATOM 1415 O O . TRP A 1 195 ? -13.664 -1.369 15.646 1.00 92.38 195 TRP A O 1
ATOM 1425 N N . PHE A 1 196 ? -13.651 -0.469 13.583 1.00 88.31 196 PHE A N 1
ATOM 1426 C CA . PHE A 1 196 ? -14.150 0.836 14.031 1.00 88.31 196 PHE A CA 1
ATOM 1427 C C . PHE A 1 196 ? -15.483 0.697 14.783 1.00 88.31 196 PHE A C 1
ATOM 1429 O O . PHE A 1 196 ? -15.639 1.219 15.886 1.00 88.31 196 PHE A O 1
ATOM 1436 N N . ASP A 1 197 ? -16.412 -0.099 14.255 1.00 79.69 197 ASP A N 1
ATOM 1437 C CA . ASP A 1 197 ? -17.754 -0.259 14.825 1.00 79.69 197 ASP A CA 1
ATOM 1438 C C . ASP A 1 197 ? -17.797 -1.079 16.142 1.00 79.69 197 ASP A C 1
ATOM 1440 O O . ASP A 1 197 ? -18.832 -1.118 16.814 1.00 79.69 197 ASP A O 1
ATOM 1444 N N . GLY A 1 198 ? -16.697 -1.732 16.544 1.00 60.66 198 GLY A N 1
ATOM 1445 C CA . GLY A 1 198 ? -16.666 -2.709 17.638 1.00 60.66 198 GLY A CA 1
ATOM 1446 C C . GLY A 1 198 ? -15.824 -2.316 18.858 1.00 60.66 198 GLY A C 1
ATOM 1447 O O . GLY A 1 198 ? -14.664 -2.700 18.949 1.00 60.66 198 GLY A O 1
ATOM 1448 N N . ASP A 1 199 ? -16.432 -1.630 19.834 1.00 51.12 199 ASP A N 1
ATOM 1449 C CA . ASP A 1 199 ? -16.280 -1.782 21.306 1.00 51.12 199 ASP A CA 1
ATOM 1450 C C . ASP A 1 199 ? -14.882 -2.047 21.942 1.00 51.12 199 ASP A C 1
ATOM 1452 O O . ASP A 1 199 ? -14.784 -2.586 23.046 1.00 51.12 199 ASP A O 1
ATOM 1456 N N . ARG A 1 200 ? -13.770 -1.663 21.301 1.00 55.88 200 ARG A N 1
ATOM 1457 C CA . ARG A 1 200 ? -12.406 -1.809 21.863 1.00 55.88 200 ARG A CA 1
ATOM 1458 C C . ARG A 1 200 ? -11.776 -0.501 22.354 1.00 55.88 200 ARG A C 1
ATOM 1460 O O . ARG A 1 200 ? -10.803 -0.549 23.099 1.00 55.88 200 ARG A O 1
ATOM 1467 N N . GLY A 1 201 ? -12.372 0.652 22.048 1.00 45.69 201 GLY A N 1
ATOM 1468 C CA . GLY A 1 201 ? -11.842 1.988 22.371 1.00 45.69 201 GLY A CA 1
ATOM 1469 C C . GLY A 1 201 ? -12.004 2.484 23.820 1.00 45.69 201 GLY A C 1
ATOM 1470 O O . GLY A 1 201 ? -11.984 3.690 24.040 1.00 45.69 201 GLY A O 1
ATOM 1471 N N . GLN A 1 202 ? -12.203 1.613 24.822 1.00 46.62 202 GLN A N 1
ATOM 1472 C CA . GLN A 1 202 ? -12.318 2.027 26.240 1.00 46.62 202 GLN A CA 1
ATOM 1473 C C . GLN A 1 202 ? -11.424 1.264 27.233 1.00 46.62 202 GLN A C 1
ATOM 1475 O O . GLN A 1 202 ? -11.595 1.396 28.446 1.00 46.62 202 GLN A O 1
ATOM 1480 N N . ALA A 1 203 ? -10.439 0.495 26.776 1.00 45.62 203 ALA A N 1
ATOM 1481 C CA . ALA A 1 203 ? -9.435 -0.080 27.667 1.00 45.62 203 ALA A CA 1
ATOM 1482 C C . ALA A 1 203 ? -8.096 0.631 27.430 1.00 45.62 203 ALA A C 1
ATOM 1484 O O . ALA A 1 203 ? -7.647 0.680 26.298 1.00 45.62 203 ALA A O 1
ATOM 1485 N N . HIS A 1 204 ? -7.479 1.152 28.500 1.00 43.91 204 HIS A N 1
ATOM 1486 C CA . HIS A 1 204 ? -6.144 1.792 28.568 1.00 43.91 204 HIS A CA 1
ATOM 1487 C C . HIS A 1 204 ? -6.073 3.320 28.748 1.00 43.91 204 HIS A C 1
ATOM 1489 O O . HIS A 1 204 ? -5.057 3.939 28.471 1.00 43.91 204 HIS A O 1
ATOM 1495 N N . GLY A 1 205 ? -7.067 3.920 29.406 1.00 39.38 205 GLY A N 1
ATOM 1496 C CA . GLY A 1 205 ? -6.859 5.141 30.195 1.00 39.38 205 GLY A CA 1
ATOM 1497 C C . GLY A 1 205 ? -6.784 4.833 31.692 1.00 39.38 205 GLY A C 1
ATOM 1498 O O . GLY A 1 205 ? -7.734 5.112 32.421 1.00 39.38 205 GLY A O 1
ATOM 1499 N N . HIS A 1 206 ? -5.688 4.236 32.179 1.00 40.44 206 HIS A N 1
ATOM 1500 C CA . HIS A 1 206 ? -5.426 4.178 33.622 1.00 40.44 206 HIS A CA 1
ATOM 1501 C C . HIS A 1 206 ? -5.227 5.606 34.143 1.00 40.44 206 HIS A C 1
ATOM 1503 O O . HIS A 1 206 ? -4.136 6.169 34.092 1.00 40.44 206 HIS A O 1
ATOM 1509 N N . ALA A 1 207 ? -6.302 6.193 34.664 1.00 39.22 207 ALA A N 1
ATOM 1510 C CA . ALA A 1 207 ? -6.242 7.392 35.475 1.00 39.22 207 ALA A CA 1
ATOM 1511 C C . ALA A 1 207 ? -5.397 7.099 36.724 1.00 39.22 207 ALA A C 1
ATOM 1513 O O . ALA A 1 207 ? -5.872 6.506 37.694 1.00 39.22 207 ALA A O 1
ATOM 1514 N N . TYR A 1 208 ? -4.140 7.542 36.720 1.00 43.78 208 TYR A N 1
ATOM 1515 C CA . TYR A 1 208 ? -3.399 7.794 37.948 1.00 43.78 208 TYR A CA 1
ATOM 1516 C C . TYR A 1 208 ? -4.032 9.003 38.642 1.00 43.78 208 TYR A C 1
ATOM 1518 O O . TYR A 1 208 ? -3.552 10.131 38.557 1.00 43.78 208 TYR A O 1
ATOM 1526 N N . ALA A 1 209 ? -5.147 8.771 39.332 1.00 42.22 209 ALA A N 1
ATOM 1527 C CA . ALA A 1 209 ? -5.609 9.683 40.359 1.00 42.22 209 ALA A CA 1
ATOM 1528 C C . ALA A 1 209 ? -4.622 9.583 41.530 1.00 42.22 209 ALA A C 1
ATOM 1530 O O . ALA A 1 209 ? -4.681 8.652 42.335 1.00 42.22 209 ALA A O 1
ATOM 1531 N N . TYR A 1 210 ? -3.690 10.534 41.609 1.00 45.28 210 TYR A N 1
ATOM 1532 C CA . TYR A 1 210 ? -2.987 10.838 42.850 1.00 45.28 210 TYR A CA 1
ATOM 1533 C C . TYR A 1 210 ? -4.044 11.255 43.879 1.00 45.28 210 TYR A C 1
ATOM 1535 O O . TYR A 1 210 ? -4.528 12.385 43.886 1.00 45.28 210 TYR A O 1
ATOM 1543 N N . ALA A 1 211 ? -4.451 10.302 44.716 1.00 45.62 211 ALA A N 1
ATOM 1544 C CA . ALA A 1 211 ? -5.185 10.585 45.932 1.00 45.62 211 ALA A CA 1
ATOM 1545 C C . ALA A 1 211 ? -4.220 11.287 46.890 1.00 45.62 211 ALA A C 1
ATOM 1547 O O . ALA A 1 211 ? -3.319 10.672 47.463 1.00 45.62 211 ALA A O 1
ATOM 1548 N N . ASP A 1 212 ? -4.408 12.594 47.006 1.00 51.72 212 ASP A N 1
ATOM 1549 C CA . ASP A 1 212 ? -3.778 13.437 48.004 1.00 51.72 212 ASP A CA 1
ATOM 1550 C C . ASP A 1 212 ? -4.205 12.942 49.396 1.00 51.72 212 ASP A C 1
ATOM 1552 O O . ASP A 1 212 ? -5.381 12.986 49.778 1.00 51.72 212 ASP A O 1
ATOM 1556 N N . HIS A 1 213 ? -3.254 12.385 50.140 1.00 49.03 213 HIS A N 1
ATOM 1557 C CA . HIS A 1 213 ? -3.433 12.031 51.538 1.00 49.03 213 HIS A CA 1
ATOM 1558 C C . HIS A 1 213 ? -2.529 12.916 52.397 1.00 49.03 213 HIS A C 1
ATOM 1560 O O . HIS A 1 213 ? -1.362 12.584 52.605 1.00 49.03 213 HIS A O 1
ATOM 1566 N N . ARG A 1 214 ? -3.198 13.903 53.012 1.00 48.03 214 ARG A N 1
ATOM 1567 C CA . ARG A 1 214 ? -2.904 14.644 54.257 1.00 48.03 214 ARG A CA 1
ATOM 1568 C C . ARG A 1 214 ? -2.426 16.081 54.113 1.00 48.03 214 ARG A C 1
ATOM 1570 O O . ARG A 1 214 ? -1.298 16.295 53.635 1.00 48.03 214 ARG A O 1
#

Sequence (214 aa):
MNRLARLGAVLVAGGTMALTASPAGAHPAAAAPGDDAGWVPIEELRPGYYDPIDISACGTTVTMTTGDVADIEGRETPLPDGGLLFEVRGDVTVDLTRHDTGQVIDELDVSGPYTEQVSADGTQIVGAYHAPSILFPYPELGPVDAAAFEAAGIPDLAYVEKGVVTFDLVIDPDTGEAVTEEADVDGRIIDLCTWFDGDRGQAHGHAYAYADHR

Organism: NCBI:txid1523247

Solvent-accessible surface area (backbone atoms only — not comparable to full-atom values): 12606 Å² total; per-residue (Å²): 139,82,91,75,84,82,71,87,77,78,82,78,78,87,75,90,77,83,88,78,88,78,84,89,75,89,70,76,78,72,72,76,72,58,99,73,64,70,61,41,58,35,53,82,84,38,76,68,69,68,53,69,46,79,40,85,28,77,94,43,48,29,39,41,33,62,37,96,40,80,50,46,32,28,33,78,44,81,41,98,83,57,21,40,38,38,40,38,43,48,46,31,21,29,27,40,37,34,66,90,79,68,46,70,50,74,62,44,67,41,40,23,40,37,38,38,39,34,40,59,84,64,36,38,38,43,37,38,43,26,37,29,28,76,48,60,64,53,76,89,44,43,72,39,38,50,48,19,32,58,75,59,70,47,50,61,35,24,32,31,71,36,52,34,39,35,39,45,37,33,34,40,85,90,77,70,43,59,70,46,42,48,50,50,79,57,56,46,76,41,54,48,53,60,51,71,75,48,94,63,91,82,76,84,78,82,76,82,74,80,75,86,83,131

Radius of gyration: 21.82 Å; Cα contacts (8 Å, |Δi|>4): 391; chains: 1; bounding box: 57×37×86 Å

Mean predicted aligned error: 10.99 Å

Secondary structure (DSSP, 8-state):
----SS----------------------------TTTT-EEHHHHSTTTTS-EEEEETTEEEEEEEEEEEEEEEEEEE-TTS-EEEEEEEEEEEEEEETTT--EEEEEE----EEEEE-TTSSEEEEEEESSEEE---GGGTHHHHHHHHHHT--SSEEEEEEEEEEEEEE-TTT--EEEEEEEEEEEEEEHHHHHTSS-TTS-----------

pLDDT: mean 83.35, std 23.79, range [26.62, 98.69]

Foldseek 3Di:
DPPPQFPPDDDPDDDDDDDDDDDDDDDDPDDDPPPPPFKDQVCVVRPCPQPWDWACFLVAIKIKGWAPDRGKIKGWDQDPQQKIKIKMADWTFIKIAGDPPRFIDHRHTARWIKMWIAHNLRFKIKIKRAPQHKDAFDCQLPVQRVVQCVVQVHHNIKGFHHDMKMKIWGADSVPRHTDHIHIDDPTDIDHVSVVSVDDPPPPPPPPPPPPDDD